Protein AF-A0A7C5U1R8-F1 (afdb_monomer)

Foldseek 3Di:
DAAQPPPRDDDDPLQAQVRHHPVCCCVPPNFFPDQDAQEWEAAPQQRFTDDPRDTHHHDDVQVSCQVSVQVPVQVGTPPQKGFPGKGWPDWDDDPFKIKTWMWTFIDGPRDIDIDIDIGIYTYHHDHDPLNVCLVVLDFQEKEAEFEPDLAFDVVVVVVLVVVCVVLDDPSFWSDWADDSGGIMTGGRDPVSRVSSLVVLCVQQVWDWDKDWDFDDQDPVVRDTGTHIYIYTYGYGDDAQAWKAAQNFIWGFHDDGRQKTWTQTQAPRDIDIDGVNCDVVVRIGHFPDKDKFKWFFADQPPQWTWTATPPPRDIDIDHHDPPDPPDDGGWMWMWIDGPPHTHIGGDDRRHDD

Nearest PDB structures (foldseek):
  6rzz-assembly1_w  TM=5.571E-01  e=9.854E-19  Saccharomyces cerevisiae
  5t62-assembly1_V  TM=5.347E-01  e=5.692E-17  Saccharomyces cerevisiae S288C
  6n8l-assembly1_v  TM=4.895E-01  e=7.333E-16  Saccharomyces cerevisiae S288C
  6lqm-assembly1_3  TM=5.958E-01  e=1.070E-10  Homo sapiens
  6lsr-assembly1_3  TM=5.913E-01  e=2.330E-10  Homo sapiens

pLDDT: mean 88.75, std 8.95, range [40.69, 98.25]

Secondary structure (DSSP, 8-state):
-EE-TTT--EE-GGG-BTTB-HHHHHHHT-SBSS-PPEEEEE-TTT--EEETTEEEPP--HHHHHHHHHHHHHTTTB-TT-EEEEEEEEEEEEETTEEEEEEEEEEE-SS-EEEEEEEEEEEEEE---HHHHHHHTT--SEEEEEEESSSS--HHHHHHHHHHHHHH--GGGEEEEEEETTEEEEEES-HHHHHHHHHHHHHHH--EEEEEEEEEEEETTTTEEEEEEEEEEEE----TT-EEEETTEEEEEEEEETTEEEEEETTT--EEEEEGGGGTTTSEE--S-EEEEEEEEEEEETTEEEEEETTT--EEEEEPPTT---PPTT-EEEEEEETTEEEEEES------

Radius of gyration: 37.76 Å; Cα contacts (8 Å, |Δi|>4): 698; chains: 1; bounding box: 78×40×111 Å

Sequence (352 aa):
MRFCIHCGRELPREQLIQGYCIDCFNEHVGVFEHKPLLSVVICPKCFSWLFRGEWLAPADMRDVVRTIGFSELSKSVRSVLELVDLDVIDIEQEDSNLKATLRLHLRTETAVFTTVEEVYGAIKYKACPRCVARSAGKYTHLVQIRFTKKSPPPRIVEELKDLLQRLLPQSSVVDVKYSESGLDLELDDATIAKRVVQAITREYSAKLITTFKATRFNHRKGAWQGVVTYSLRIPVLEKGELVIYRKSLYVVEDVKRNRVVLYNLSSSTREEASLSAYWIGELKCPSRVEVERYVVKSVENGRIIAVSESTKSELIIRRKHNTPQLGVGSTVFLIKADNIETIVIGEVNLSR

Solvent-accessible surface area (backbone atoms only — not comparable to full-atom values): 19690 Å² total; per-residue (Å²): 122,42,54,17,79,82,83,57,52,77,38,54,67,52,59,38,62,97,47,21,35,66,67,59,34,52,74,76,64,45,67,42,77,51,86,67,68,47,78,45,37,32,12,84,85,71,48,30,30,60,53,99,91,42,78,43,75,62,68,58,69,63,59,51,48,38,55,50,45,52,67,54,48,57,74,28,40,34,90,76,47,42,71,75,49,66,44,70,76,46,76,51,74,58,94,43,41,34,38,35,36,30,39,39,34,35,33,44,101,63,42,74,51,74,50,78,45,81,41,46,30,37,54,43,79,45,77,43,73,65,63,50,37,32,76,70,68,50,54,37,33,37,42,37,42,32,46,71,39,62,77,66,61,67,68,62,54,51,56,48,50,58,49,46,62,75,68,51,59,76,91,44,59,54,48,77,49,81,54,81,43,37,37,38,40,30,20,67,41,72,67,57,52,50,52,51,52,52,50,49,31,64,45,35,35,26,49,77,47,78,49,74,47,79,75,46,78,36,80,92,74,76,42,75,39,48,37,37,38,38,43,34,39,32,75,71,80,53,66,26,33,62,30,37,45,82,90,40,54,24,34,27,69,41,72,55,72,34,33,34,35,31,37,30,55,77,78,77,43,78,48,78,44,57,45,50,34,46,81,76,65,43,31,40,71,59,90,44,80,46,78,45,62,26,36,27,71,46,78,54,98,64,32,38,36,22,38,23,86,88,77,70,45,77,45,81,44,75,65,53,100,83,58,75,94,77,52,72,70,37,53,34,33,43,37,39,37,68,94,44,77,45,65,36,79,60,89,79,82,65,54,132

Mean predicted aligned error: 10.2 Å

Structure (mmCIF, N/CA/C/O backbone):
data_AF-A0A7C5U1R8-F1
#
_entry.id   AF-A0A7C5U1R8-F1
#
loop_
_atom_site.group_PDB
_atom_site.id
_atom_site.type_symbol
_atom_site.label_atom_id
_atom_site.label_alt_id
_atom_site.label_comp_id
_atom_site.label_asym_id
_atom_site.label_entity_id
_atom_site.label_seq_id
_atom_site.pdbx_PDB_ins_code
_atom_site.Cartn_x
_atom_site.Cartn_y
_atom_site.Cartn_z
_atom_site.occupancy
_atom_site.B_iso_or_equiv
_atom_site.auth_seq_id
_atom_site.auth_comp_id
_atom_site.auth_asym_id
_atom_site.auth_atom_id
_atom_site.pdbx_PDB_model_num
ATOM 1 N N . MET A 1 1 ? 26.290 25.520 -56.388 1.00 61.59 1 MET A N 1
ATOM 2 C CA . MET A 1 1 ? 25.691 24.169 -56.367 1.00 61.59 1 MET A CA 1
ATOM 3 C C . MET A 1 1 ? 26.806 23.149 -56.545 1.00 61.59 1 MET A C 1
ATOM 5 O O . MET A 1 1 ? 27.828 23.496 -57.130 1.00 61.59 1 MET A O 1
ATOM 9 N N . ARG A 1 2 ? 26.669 21.950 -55.977 1.00 82.75 2 ARG A N 1
ATOM 10 C CA . ARG A 1 2 ? 27.590 20.820 -56.190 1.00 82.75 2 ARG A CA 1
ATOM 11 C C . ARG A 1 2 ? 26.775 19.607 -56.634 1.00 82.75 2 ARG A C 1
ATOM 13 O O . ARG A 1 2 ? 25.565 19.592 -56.451 1.00 82.75 2 ARG A O 1
ATOM 20 N N . PHE A 1 3 ? 27.427 18.606 -57.204 1.00 90.00 3 PHE A N 1
ATOM 21 C CA . PHE A 1 3 ? 26.785 17.351 -57.585 1.00 90.00 3 PHE A CA 1
ATOM 22 C C . PHE A 1 3 ? 27.110 16.251 -56.572 1.00 90.00 3 PHE A C 1
ATOM 24 O O . PHE A 1 3 ? 28.191 16.237 -55.979 1.00 90.00 3 PHE A O 1
ATOM 31 N N . CYS A 1 4 ? 26.170 15.330 -56.372 1.00 90.25 4 CYS A N 1
ATOM 32 C CA . CYS A 1 4 ? 26.430 14.087 -55.657 1.00 90.25 4 CYS A CA 1
ATOM 33 C C . CYS A 1 4 ? 27.424 13.230 -56.454 1.00 90.25 4 CYS A C 1
ATOM 35 O O . CYS A 1 4 ? 27.189 12.958 -57.631 1.00 90.25 4 CYS A O 1
ATOM 37 N N . ILE A 1 5 ? 28.489 12.743 -55.811 1.00 91.25 5 IL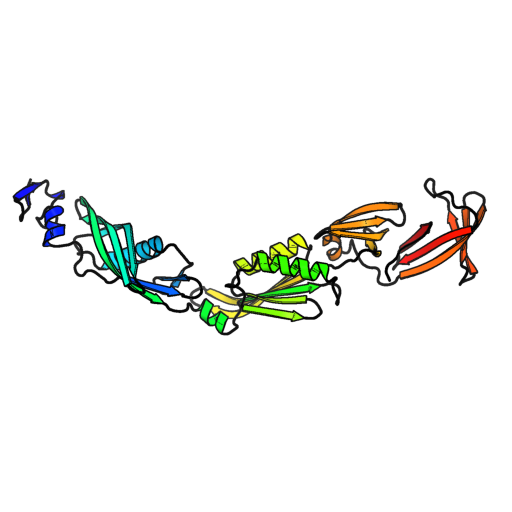E A N 1
ATOM 38 C CA . ILE A 1 5 ? 29.548 11.974 -56.489 1.00 91.25 5 ILE A CA 1
ATOM 39 C C . ILE A 1 5 ? 29.090 10.612 -57.030 1.00 91.25 5 ILE A C 1
ATOM 41 O O . ILE A 1 5 ? 29.741 10.070 -57.915 1.00 91.25 5 ILE A O 1
ATOM 45 N N . HIS A 1 6 ? 27.976 10.074 -56.521 1.00 90.81 6 HIS A N 1
ATOM 46 C CA . HIS A 1 6 ? 27.421 8.795 -56.971 1.00 90.81 6 HIS A CA 1
ATOM 47 C C . HIS A 1 6 ? 26.371 8.948 -58.087 1.00 90.81 6 HIS A C 1
ATOM 49 O O . HIS A 1 6 ? 26.562 8.448 -59.188 1.00 90.81 6 HIS A O 1
ATOM 55 N N . CYS A 1 7 ? 25.264 9.660 -57.833 1.00 91.56 7 CYS A N 1
ATOM 56 C CA . CYS A 1 7 ? 24.152 9.778 -58.788 1.00 91.56 7 CYS A CA 1
ATOM 57 C C . CYS A 1 7 ? 24.186 11.026 -59.690 1.00 91.56 7 CYS A C 1
ATOM 59 O O . CYS A 1 7 ? 23.295 11.198 -60.516 1.00 91.56 7 CYS A O 1
ATOM 61 N N . GLY A 1 8 ? 25.148 11.939 -59.507 1.00 89.38 8 GLY A N 1
ATOM 62 C CA . GLY A 1 8 ? 25.276 13.163 -60.309 1.00 89.38 8 GLY A CA 1
ATOM 63 C C . GLY A 1 8 ? 24.225 14.250 -60.040 1.00 89.38 8 GLY A C 1
ATOM 64 O O . GLY A 1 8 ? 24.295 15.311 -60.652 1.00 89.38 8 GLY A O 1
ATOM 65 N N . ARG A 1 9 ? 23.269 14.037 -59.121 1.00 91.62 9 ARG A N 1
ATOM 66 C CA . ARG A 1 9 ? 22.221 15.021 -58.786 1.00 91.62 9 ARG A CA 1
ATOM 67 C C . ARG A 1 9 ? 22.839 16.324 -58.272 1.00 91.62 9 ARG A C 1
ATOM 69 O O . ARG A 1 9 ? 23.608 16.297 -57.309 1.00 91.62 9 ARG A O 1
ATOM 76 N N . GLU A 1 10 ? 22.465 17.451 -58.872 1.00 90.25 10 GLU A N 1
ATOM 77 C CA . GLU A 1 10 ? 22.860 18.780 -58.401 1.00 90.25 10 GLU A CA 1
ATOM 78 C C . GLU A 1 10 ? 22.052 19.182 -57.167 1.00 90.25 10 GLU A C 1
ATOM 80 O O . GLU A 1 10 ? 20.822 19.183 -57.181 1.00 90.25 10 GLU A O 1
ATOM 85 N N . LEU A 1 11 ? 22.754 19.511 -56.086 1.00 85.94 11 LEU A N 1
ATOM 86 C CA . LEU A 1 11 ? 22.173 19.883 -54.804 1.00 85.94 11 LEU A CA 1
ATOM 87 C C . LEU A 1 11 ? 22.935 21.074 -54.186 1.00 85.94 11 LEU A C 1
ATOM 89 O O . LEU A 1 11 ? 24.115 21.317 -54.495 1.00 85.94 11 LEU A O 1
ATOM 93 N N . PRO A 1 12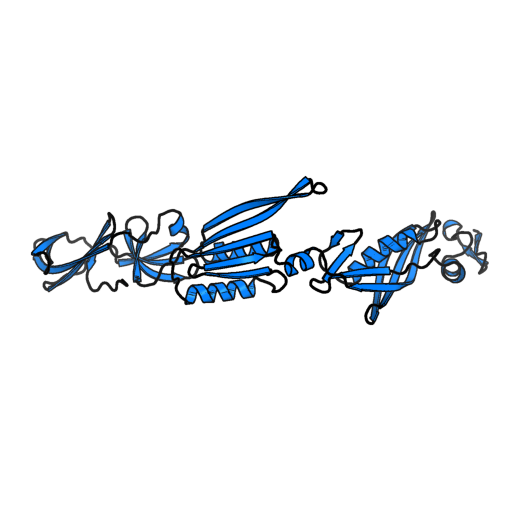 ? 22.285 21.845 -53.295 1.00 84.38 12 PRO A N 1
ATOM 94 C CA . PRO A 1 12 ? 22.980 22.768 -52.405 1.00 84.38 12 PRO A CA 1
ATOM 95 C C . PRO A 1 12 ? 24.060 22.034 -51.600 1.00 84.38 12 PRO A C 1
ATOM 97 O O . PRO A 1 12 ? 23.926 20.846 -51.298 1.00 84.38 12 PRO A O 1
ATOM 100 N N . ARG A 1 13 ? 25.149 22.729 -51.250 1.00 79.44 13 ARG A N 1
ATOM 101 C CA . ARG A 1 13 ? 26.284 22.107 -50.542 1.00 79.44 13 ARG A CA 1
ATOM 102 C C . ARG A 1 13 ? 25.850 21.551 -49.185 1.00 79.44 13 ARG A C 1
ATOM 104 O O . ARG A 1 13 ? 26.393 20.553 -48.734 1.00 79.44 13 ARG A O 1
ATOM 111 N N . GLU A 1 14 ? 24.856 22.190 -48.590 1.00 80.56 14 GLU A N 1
ATOM 112 C CA . GLU A 1 14 ? 24.266 21.904 -47.290 1.00 80.56 14 GLU A CA 1
ATOM 113 C C . GLU A 1 14 ? 23.467 20.590 -47.283 1.00 80.56 14 GLU A C 1
ATOM 115 O O . GLU A 1 14 ? 23.194 20.033 -46.230 1.00 80.56 14 GLU A O 1
ATOM 120 N N . GLN A 1 15 ? 23.100 20.066 -48.458 1.00 82.62 15 GLN A N 1
ATOM 121 C CA . GLN A 1 15 ? 22.370 18.800 -48.603 1.00 82.62 15 GLN A CA 1
ATOM 122 C C . GLN A 1 15 ? 23.280 17.624 -48.985 1.00 82.62 15 GLN A C 1
ATOM 124 O O . GLN A 1 15 ? 22.793 16.526 -49.261 1.00 82.62 15 GLN A O 1
ATOM 129 N N . LEU A 1 16 ? 24.599 17.846 -49.023 1.00 84.94 16 LEU A N 1
ATOM 130 C CA . LEU A 1 16 ? 25.584 16.814 -49.324 1.00 84.94 16 LEU A CA 1
ATOM 131 C C . LEU A 1 16 ? 26.307 16.370 -48.052 1.00 84.94 16 LEU A C 1
ATOM 133 O O . LEU A 1 16 ? 26.945 17.168 -47.369 1.00 84.94 16 LEU A O 1
ATOM 137 N N . ILE A 1 17 ? 26.287 15.068 -47.787 1.00 86.38 17 ILE A N 1
ATOM 138 C CA . ILE A 1 17 ? 27.005 14.433 -46.682 1.00 86.38 17 ILE A CA 1
ATOM 139 C C . ILE A 1 17 ? 28.276 13.823 -47.263 1.00 86.38 17 ILE A C 1
ATOM 141 O O . ILE A 1 17 ? 28.216 12.873 -48.040 1.00 86.38 17 ILE A O 1
ATOM 145 N N . GLN A 1 18 ? 29.434 14.420 -46.961 1.00 85.19 18 GLN A N 1
ATOM 146 C CA . GLN A 1 18 ? 30.735 14.002 -47.514 1.00 85.19 18 GLN A CA 1
ATOM 147 C C . GLN A 1 18 ? 30.751 13.869 -49.058 1.00 85.19 18 GLN A C 1
ATOM 149 O O . GLN A 1 18 ? 31.498 13.070 -49.614 1.00 85.19 18 GLN A O 1
ATOM 154 N N . GLY A 1 19 ? 29.934 14.659 -49.767 1.00 85.88 19 GLY A N 1
ATOM 155 C CA . GLY A 1 19 ? 29.826 14.628 -51.233 1.00 85.88 19 GLY A CA 1
ATOM 156 C C . GLY A 1 19 ? 28.729 13.716 -51.800 1.00 85.88 19 GLY A C 1
ATOM 157 O O . GLY A 1 19 ? 28.521 13.731 -53.012 1.00 85.88 19 GLY A O 1
ATOM 158 N N . TYR A 1 20 ? 27.992 12.984 -50.962 1.00 89.56 20 TYR A N 1
ATOM 159 C CA . TYR A 1 20 ? 26.827 12.183 -51.356 1.00 89.56 20 TYR A CA 1
ATOM 160 C C . TYR A 1 20 ? 25.516 12.917 -51.055 1.00 89.56 20 TYR A C 1
ATOM 162 O O . TYR A 1 20 ? 25.431 13.642 -50.066 1.00 89.56 20 TYR A O 1
ATOM 170 N N . CYS A 1 21 ? 24.471 12.713 -51.862 1.00 90.19 21 CYS A N 1
ATOM 171 C CA . CYS A 1 21 ? 23.110 13.033 -51.425 1.00 90.19 21 CYS A CA 1
ATOM 172 C C . CYS A 1 21 ? 22.666 12.057 -50.321 1.00 90.19 21 CYS A C 1
ATOM 174 O O . CYS A 1 21 ? 23.241 10.979 -50.187 1.00 90.19 21 CYS A O 1
ATOM 176 N N . ILE A 1 22 ? 21.629 12.415 -49.557 1.00 87.56 22 ILE A N 1
ATOM 177 C CA . ILE A 1 22 ? 21.101 11.588 -48.455 1.00 87.56 22 ILE A CA 1
ATOM 178 C C . ILE A 1 22 ? 20.759 10.162 -48.924 1.00 87.56 22 ILE A C 1
ATOM 180 O O . ILE A 1 22 ? 21.142 9.202 -48.260 1.00 87.56 22 ILE A O 1
ATOM 184 N N . ASP A 1 23 ? 20.115 10.026 -50.088 1.00 88.44 23 ASP A N 1
ATOM 185 C CA . ASP A 1 23 ? 19.724 8.727 -50.654 1.00 88.44 23 ASP A CA 1
ATOM 186 C C . ASP A 1 23 ? 20.955 7.828 -50.888 1.00 88.44 23 ASP A C 1
ATOM 188 O O . ASP A 1 23 ? 21.050 6.736 -50.331 1.00 88.44 23 ASP A O 1
ATOM 192 N N . CYS A 1 24 ? 21.949 8.323 -51.638 1.00 89.94 24 CYS A N 1
ATOM 193 C CA . CYS A 1 24 ? 23.172 7.570 -51.936 1.00 89.94 24 CYS A CA 1
ATOM 194 C C . CYS A 1 24 ? 24.045 7.344 -50.697 1.00 89.94 24 CYS A C 1
ATOM 196 O O . CYS A 1 24 ? 24.757 6.344 -50.626 1.00 89.94 24 CYS A O 1
ATOM 198 N N . PHE A 1 25 ? 24.014 8.263 -49.728 1.00 90.25 25 PHE A N 1
ATOM 199 C CA . PHE A 1 25 ? 24.717 8.088 -48.462 1.00 90.25 25 PHE A CA 1
ATOM 200 C C . PHE A 1 25 ? 24.123 6.914 -47.675 1.00 90.25 25 PHE A C 1
ATOM 202 O O . PHE A 1 25 ? 24.865 6.042 -47.229 1.00 90.25 25 PHE A O 1
ATOM 209 N N . ASN A 1 26 ? 22.796 6.844 -47.548 1.00 86.56 26 ASN A N 1
ATOM 210 C CA . ASN A 1 26 ? 22.134 5.743 -46.848 1.00 86.56 26 ASN A CA 1
ATOM 211 C C . ASN A 1 26 ? 22.355 4.399 -47.553 1.00 86.56 26 ASN A C 1
ATOM 213 O O . ASN A 1 26 ? 22.645 3.411 -46.886 1.00 86.56 26 ASN A O 1
ATOM 217 N N . GLU A 1 27 ? 22.266 4.371 -48.884 1.00 87.00 27 GLU A N 1
ATOM 218 C CA . GLU A 1 27 ? 22.373 3.136 -49.666 1.00 87.00 27 GLU A CA 1
ATOM 219 C C . GLU A 1 27 ? 23.798 2.560 -49.699 1.00 87.00 27 GLU A C 1
ATOM 221 O O . GLU A 1 27 ? 23.982 1.354 -49.542 1.00 87.00 27 GLU A O 1
ATOM 226 N N . HIS A 1 28 ? 24.817 3.406 -49.888 1.00 86.56 28 HIS A N 1
ATOM 227 C CA . HIS A 1 28 ? 26.182 2.934 -50.156 1.00 86.56 28 HIS A CA 1
ATOM 228 C C . HIS A 1 28 ? 27.158 3.122 -48.992 1.00 86.56 28 HIS A C 1
ATOM 230 O O . HIS A 1 28 ? 28.181 2.439 -48.944 1.00 86.56 28 HIS A O 1
ATOM 236 N N . VAL A 1 29 ? 26.874 4.033 -48.055 1.00 88.06 29 VAL A N 1
ATOM 237 C CA . VAL A 1 29 ? 27.751 4.321 -46.903 1.00 88.06 29 VAL A CA 1
ATOM 238 C C . VAL A 1 29 ? 27.126 3.845 -45.590 1.00 88.06 29 VAL A C 1
ATOM 240 O O . VAL A 1 29 ? 27.828 3.293 -44.734 1.00 88.06 29 VAL A O 1
ATOM 243 N N . GLY A 1 30 ? 25.817 4.045 -45.432 1.00 88.75 30 GLY A N 1
ATOM 244 C CA . GLY A 1 30 ? 25.060 3.743 -44.222 1.00 88.75 30 GLY A CA 1
ATOM 245 C C . GLY A 1 30 ? 25.352 4.706 -43.066 1.00 88.75 30 GLY A C 1
ATOM 246 O O . GLY A 1 30 ? 26.413 5.328 -42.979 1.00 88.75 30 GLY A O 1
ATOM 247 N N . VAL A 1 31 ? 24.402 4.819 -42.136 1.00 91.56 31 VAL A N 1
ATOM 248 C CA . VAL A 1 31 ? 24.475 5.784 -41.020 1.00 91.56 31 VAL A CA 1
ATOM 249 C C . VAL A 1 31 ? 25.316 5.314 -39.830 1.00 91.56 31 VAL A C 1
ATOM 251 O O . VAL A 1 31 ? 25.760 6.133 -39.024 1.00 91.56 31 VAL A O 1
ATOM 254 N N . PHE A 1 32 ? 25.574 4.010 -39.728 1.00 91.12 32 PHE A N 1
ATOM 255 C CA . PHE A 1 32 ? 26.344 3.401 -38.643 1.00 91.12 32 PHE A CA 1
ATOM 256 C C . PHE A 1 32 ? 27.733 2.976 -39.118 1.00 91.12 32 PHE A C 1
ATOM 258 O O . PHE A 1 32 ? 27.884 2.466 -40.226 1.00 91.12 32 PHE A O 1
ATOM 265 N N . GLU A 1 33 ? 28.747 3.132 -38.265 1.00 86.44 33 GLU A N 1
ATOM 266 C CA . GLU A 1 33 ? 30.064 2.517 -38.505 1.00 86.44 33 GLU A CA 1
ATOM 267 C C . GLU A 1 33 ? 29.997 0.999 -38.336 1.00 86.44 33 GLU A C 1
ATOM 269 O O . GLU A 1 33 ? 30.563 0.239 -39.117 1.00 86.44 33 GLU A O 1
ATOM 274 N N . HIS A 1 34 ? 29.263 0.570 -37.316 1.00 85.81 34 HIS A N 1
ATOM 275 C CA . HIS A 1 34 ? 28.919 -0.811 -37.031 1.00 85.81 34 HIS A CA 1
ATOM 276 C C . HIS A 1 34 ? 27.496 -0.808 -36.477 1.00 85.81 34 HIS A C 1
ATOM 278 O O . HIS A 1 34 ? 27.207 -0.071 -35.537 1.00 85.81 34 HIS A O 1
ATOM 284 N N . LYS A 1 35 ? 26.585 -1.602 -37.051 1.00 83.75 35 LYS A N 1
ATOM 285 C CA . LYS A 1 35 ? 25.221 -1.715 -36.512 1.00 83.75 35 LYS A CA 1
ATOM 286 C C . LYS A 1 35 ? 25.287 -2.432 -35.155 1.00 83.75 35 LYS A C 1
ATOM 288 O O . LYS A 1 35 ? 25.672 -3.604 -35.134 1.00 83.75 35 LYS A O 1
ATOM 293 N N . PRO A 1 36 ? 24.967 -1.770 -34.026 1.00 86.50 36 PRO A N 1
ATOM 294 C CA . PRO A 1 36 ? 25.076 -2.408 -32.725 1.00 86.50 36 PRO A CA 1
ATOM 295 C C . PRO A 1 36 ? 23.916 -3.383 -32.514 1.00 86.50 36 PRO A C 1
ATOM 297 O O . PRO A 1 36 ? 22.808 -3.173 -33.006 1.00 86.50 36 PRO A O 1
ATOM 300 N N . LEU A 1 37 ? 24.164 -4.431 -31.728 1.00 91.38 37 LEU A N 1
ATOM 301 C CA . LEU A 1 37 ? 23.107 -5.312 -31.242 1.00 91.38 37 LEU A CA 1
ATOM 302 C C . LEU A 1 37 ? 22.500 -4.731 -29.965 1.00 91.38 37 LEU A C 1
ATOM 304 O O . LEU A 1 37 ? 23.204 -4.535 -28.969 1.00 91.38 37 LEU A O 1
ATOM 308 N N . LEU A 1 38 ? 21.191 -4.486 -29.963 1.00 93.25 38 LEU A N 1
ATOM 309 C CA . LEU A 1 38 ? 20.498 -3.991 -28.775 1.00 93.25 38 LEU A CA 1
ATOM 310 C C . LEU A 1 38 ? 20.429 -5.094 -27.713 1.00 93.25 38 LEU A C 1
ATOM 312 O O . LEU A 1 38 ? 19.920 -6.183 -27.955 1.00 93.25 38 LEU A O 1
ATOM 316 N N . SER A 1 39 ? 20.918 -4.815 -26.506 1.00 93.00 39 SER A N 1
ATOM 317 C CA . SER A 1 39 ? 20.826 -5.746 -25.376 1.00 93.00 39 SER A CA 1
ATOM 318 C C . SER A 1 39 ? 19.811 -5.230 -24.366 1.00 93.00 39 SER A C 1
ATOM 320 O O . SER A 1 39 ? 20.120 -4.353 -23.560 1.00 93.00 39 SER A O 1
ATOM 322 N N . VAL A 1 40 ? 18.623 -5.827 -24.355 1.00 95.50 40 VAL A N 1
ATOM 323 C CA . VAL A 1 40 ? 17.564 -5.511 -23.393 1.00 95.50 40 VAL A CA 1
ATOM 324 C C . VAL A 1 40 ? 17.627 -6.514 -22.245 1.00 95.50 40 VAL A C 1
ATOM 326 O O . VAL A 1 40 ? 17.721 -7.716 -22.470 1.00 95.50 40 VAL A O 1
ATOM 329 N N . VAL A 1 41 ? 17.597 -6.053 -20.994 1.00 97.00 41 VAL A N 1
ATOM 330 C CA . VAL A 1 41 ? 17.600 -6.946 -19.822 1.00 97.00 41 VAL A CA 1
ATOM 331 C C . VAL A 1 41 ? 16.340 -6.707 -19.003 1.00 97.00 41 VAL A C 1
ATOM 333 O O . VAL A 1 41 ? 16.133 -5.598 -18.513 1.00 97.00 41 VAL A O 1
ATOM 336 N N . ILE A 1 42 ? 15.527 -7.750 -18.819 1.00 96.25 42 ILE A N 1
ATOM 337 C CA . ILE A 1 42 ? 14.216 -7.675 -18.156 1.00 96.25 42 ILE A CA 1
ATOM 338 C C . ILE A 1 42 ? 14.146 -8.678 -17.004 1.00 96.25 42 ILE A C 1
ATOM 340 O O . ILE A 1 42 ? 14.648 -9.800 -17.080 1.00 96.25 42 ILE A O 1
ATOM 344 N N . CYS A 1 43 ? 13.506 -8.281 -15.908 1.00 95.12 43 CYS A N 1
ATOM 345 C CA . CYS A 1 43 ? 13.196 -9.175 -14.804 1.00 95.12 43 CYS A CA 1
ATOM 346 C C . CYS A 1 43 ? 11.982 -10.044 -15.146 1.00 95.12 43 CYS A C 1
ATOM 348 O O . CYS A 1 43 ? 10.892 -9.496 -15.297 1.00 95.12 43 CYS A O 1
ATOM 350 N N . PRO A 1 44 ? 12.097 -11.385 -15.153 1.00 91.88 44 PRO A N 1
ATOM 351 C CA . PRO A 1 44 ? 10.967 -12.259 -15.477 1.00 91.88 44 PRO A CA 1
ATOM 352 C C . PRO A 1 44 ? 9.864 -12.262 -14.402 1.00 91.88 44 PRO A C 1
ATOM 354 O O . PRO A 1 44 ? 8.782 -12.779 -14.635 1.00 91.88 44 PRO A O 1
ATOM 357 N N . LYS A 1 45 ? 10.130 -11.715 -13.205 1.00 88.88 45 LYS A N 1
ATOM 358 C CA . LYS A 1 45 ? 9.189 -11.727 -12.068 1.00 88.88 45 LYS A CA 1
ATOM 359 C C . LYS A 1 45 ? 8.331 -10.469 -11.963 1.00 88.88 45 LYS A C 1
ATOM 361 O O . LYS A 1 45 ? 7.196 -10.543 -11.509 1.00 88.88 45 LYS A O 1
ATOM 366 N N . CYS A 1 46 ? 8.889 -9.307 -12.293 1.00 88.38 46 CYS A N 1
ATOM 367 C CA . CYS A 1 46 ? 8.191 -8.028 -12.144 1.00 88.38 46 CYS A CA 1
ATOM 368 C C . CYS A 1 46 ? 8.271 -7.137 -13.379 1.00 88.38 46 CYS A C 1
ATOM 370 O O . CYS A 1 46 ? 7.760 -6.030 -13.311 1.00 88.38 46 CYS A O 1
ATOM 372 N N . PHE A 1 47 ? 8.927 -7.579 -14.456 1.00 91.94 47 PHE A N 1
ATOM 373 C CA . PHE A 1 47 ? 9.102 -6.841 -15.712 1.00 91.94 47 PHE A CA 1
ATOM 374 C C . PHE A 1 47 ? 9.857 -5.508 -15.604 1.00 91.94 47 PHE A C 1
ATOM 376 O O . PHE A 1 47 ? 9.926 -4.753 -16.566 1.00 91.94 47 PHE A O 1
ATOM 383 N N . SER A 1 48 ? 10.495 -5.226 -14.462 1.00 93.88 48 SER A N 1
ATOM 384 C CA . SER A 1 48 ? 11.481 -4.143 -14.373 1.00 93.88 48 SER A CA 1
ATOM 385 C C . SER A 1 48 ? 12.622 -4.405 -15.351 1.00 93.88 48 SER A C 1
ATOM 387 O O . SER A 1 48 ? 13.035 -5.559 -15.493 1.00 93.88 48 SER A O 1
ATOM 389 N N . TRP A 1 49 ? 13.202 -3.362 -15.924 1.00 96.44 49 TRP A N 1
ATOM 390 C CA . TRP A 1 49 ? 14.270 -3.480 -16.916 1.00 96.44 49 TRP A CA 1
ATOM 391 C C . TRP A 1 49 ? 15.529 -2.735 -16.468 1.00 96.44 49 TRP A C 1
ATOM 393 O O . TRP A 1 49 ? 15.463 -1.829 -15.638 1.00 96.44 49 TRP A O 1
ATOM 403 N N . LEU A 1 50 ? 16.694 -3.167 -16.950 1.00 96.56 50 LEU A N 1
ATOM 404 C CA . LEU A 1 50 ? 17.987 -2.593 -16.572 1.00 96.56 50 LEU A CA 1
ATOM 405 C C . LEU A 1 50 ? 18.431 -1.555 -17.603 1.00 96.56 50 LEU A C 1
ATOM 407 O O . LEU A 1 50 ? 18.611 -1.881 -18.774 1.00 96.56 50 LEU A O 1
ATOM 411 N N . PHE A 1 51 ? 18.720 -0.343 -17.140 1.00 95.81 51 PHE A N 1
ATOM 412 C CA . PHE A 1 51 ? 19.299 0.718 -17.952 1.00 95.81 51 PHE A CA 1
ATOM 413 C C . PHE A 1 51 ? 20.443 1.394 -17.205 1.00 95.81 51 PHE A C 1
ATOM 415 O O . PHE A 1 51 ? 20.280 1.823 -16.067 1.00 95.81 51 PHE A O 1
ATOM 422 N N . ARG A 1 52 ? 21.630 1.451 -17.825 1.00 91.12 52 ARG A N 1
ATOM 423 C CA . ARG A 1 52 ? 22.837 2.101 -17.268 1.00 91.12 52 ARG A CA 1
ATOM 424 C C . ARG A 1 52 ? 23.149 1.723 -15.805 1.00 91.12 52 ARG A C 1
ATOM 426 O O . ARG A 1 52 ? 23.623 2.537 -15.021 1.00 91.12 52 ARG A O 1
ATOM 433 N N . GLY A 1 53 ? 22.906 0.462 -15.442 1.00 90.88 53 GLY A N 1
ATOM 434 C CA . GLY A 1 53 ? 23.168 -0.071 -14.099 1.00 90.88 53 GLY A CA 1
ATOM 435 C C . GLY A 1 53 ? 22.031 0.112 -13.086 1.00 90.88 53 GLY A C 1
ATOM 436 O O . GLY A 1 53 ? 22.145 -0.392 -11.967 1.00 90.88 53 GLY A O 1
ATOM 437 N N . GLU A 1 54 ? 20.929 0.759 -13.465 1.00 92.31 54 GLU A N 1
ATOM 438 C CA . GLU A 1 54 ? 19.748 0.955 -12.624 1.00 92.31 54 GLU A CA 1
ATOM 439 C C . GLU A 1 54 ? 18.551 0.142 -13.124 1.00 92.31 54 GLU A C 1
ATOM 441 O O . GLU A 1 54 ? 18.339 -0.017 -14.324 1.00 92.31 54 GLU A O 1
ATOM 446 N N . TRP A 1 55 ? 17.766 -0.399 -12.190 1.00 93.81 55 TRP A N 1
ATOM 447 C CA . TRP A 1 55 ? 16.532 -1.113 -12.511 1.00 93.81 55 TRP A CA 1
ATOM 448 C C . TRP A 1 55 ? 15.363 -0.137 -12.502 1.00 93.81 55 TRP A C 1
ATOM 450 O O . TRP A 1 55 ? 15.020 0.405 -11.449 1.00 93.81 55 TRP A O 1
ATOM 460 N N . LEU A 1 56 ? 14.758 0.060 -13.666 1.00 93.81 56 LEU A N 1
ATOM 461 C CA . LEU A 1 56 ? 13.627 0.949 -13.876 1.00 93.81 56 LEU A CA 1
ATOM 462 C C . LEU A 1 56 ? 12.305 0.185 -13.768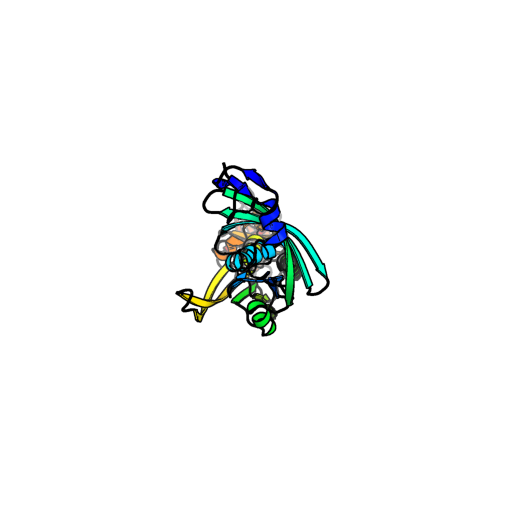 1.00 93.81 56 LEU A C 1
ATOM 464 O O . LEU A 1 56 ? 12.254 -1.043 -13.898 1.00 93.81 56 LEU A O 1
ATOM 468 N N . ALA A 1 57 ? 11.233 0.922 -13.477 1.00 91.00 57 ALA A N 1
ATOM 469 C CA . ALA A 1 57 ? 9.891 0.361 -13.397 1.00 91.00 57 ALA A CA 1
ATOM 470 C C . ALA A 1 57 ? 9.477 -0.273 -14.741 1.00 91.00 57 ALA A C 1
ATOM 472 O O . ALA A 1 57 ? 10.006 0.123 -15.783 1.00 91.00 57 ALA A O 1
ATOM 473 N N . PRO A 1 58 ? 8.552 -1.248 -14.729 1.00 92.56 58 PRO A N 1
ATOM 474 C CA . PRO A 1 58 ? 8.010 -1.821 -15.957 1.00 92.56 58 PRO A CA 1
ATOM 475 C C . PRO A 1 58 ? 7.490 -0.725 -16.883 1.00 92.56 58 PRO A C 1
ATOM 477 O O . PRO A 1 58 ? 6.818 0.200 -16.428 1.00 92.56 58 PRO A O 1
ATOM 480 N N . ALA A 1 59 ? 7.823 -0.841 -18.160 1.00 93.88 59 ALA A N 1
ATOM 481 C CA . ALA A 1 59 ? 7.444 0.094 -19.207 1.00 93.88 59 ALA A CA 1
ATOM 482 C C . ALA A 1 59 ? 7.067 -0.692 -20.464 1.00 93.88 59 ALA A C 1
ATOM 484 O O . ALA A 1 59 ? 7.377 -1.884 -20.566 1.00 93.88 59 ALA A O 1
ATOM 485 N N . ASP A 1 60 ? 6.404 -0.024 -21.403 1.00 94.38 60 ASP A N 1
ATOM 486 C CA . ASP A 1 60 ? 6.125 -0.609 -22.708 1.00 94.38 60 ASP A CA 1
ATOM 487 C C . ASP A 1 60 ? 7.440 -0.950 -23.427 1.00 94.38 60 ASP A C 1
ATOM 489 O O . ASP A 1 60 ? 8.427 -0.211 -23.327 1.00 94.38 60 ASP A O 1
ATOM 493 N N . MET A 1 61 ? 7.471 -2.071 -24.154 1.00 93.12 61 MET A N 1
ATOM 494 C CA . MET A 1 61 ? 8.674 -2.503 -24.873 1.00 93.12 61 MET A CA 1
ATOM 495 C C . MET A 1 61 ? 9.162 -1.424 -25.848 1.00 93.12 61 MET A C 1
ATOM 497 O O . MET A 1 61 ? 10.367 -1.240 -26.006 1.00 93.12 61 MET A O 1
ATOM 501 N N . ARG A 1 62 ? 8.248 -0.653 -26.446 1.00 95.38 62 ARG A N 1
ATOM 502 C CA . ARG A 1 62 ? 8.561 0.475 -27.323 1.00 95.38 62 ARG A CA 1
ATOM 503 C C . ARG A 1 62 ? 9.395 1.543 -26.627 1.00 95.38 62 ARG A C 1
ATOM 505 O O . ARG A 1 62 ? 10.389 1.991 -27.192 1.00 95.38 62 ARG A O 1
ATOM 512 N N . ASP A 1 63 ? 9.045 1.908 -25.399 1.00 95.69 63 ASP A N 1
ATOM 513 C CA . ASP A 1 63 ? 9.777 2.913 -24.619 1.00 95.69 63 ASP A CA 1
ATOM 514 C C . ASP A 1 63 ? 11.146 2.389 -24.175 1.00 95.69 63 ASP A C 1
ATOM 516 O O . ASP A 1 63 ? 12.147 3.115 -24.207 1.00 95.69 63 ASP A O 1
ATOM 520 N N . VAL A 1 64 ? 11.210 1.105 -23.809 1.00 95.75 64 VAL A N 1
ATOM 521 C CA . VAL A 1 64 ? 12.462 0.416 -23.468 1.00 95.75 64 VAL A CA 1
ATOM 522 C C . VAL A 1 64 ? 13.413 0.421 -24.666 1.00 95.75 64 VAL A C 1
ATOM 524 O O . VAL A 1 64 ? 14.565 0.844 -24.538 1.00 95.75 64 VAL A O 1
ATOM 527 N N . VAL A 1 65 ? 12.930 0.010 -25.843 1.00 95.69 65 VAL A N 1
ATOM 528 C CA . VAL A 1 65 ? 13.703 -0.009 -27.093 1.00 95.69 65 VAL A CA 1
ATOM 529 C C . VAL A 1 65 ? 14.085 1.400 -27.526 1.00 95.69 65 VAL A C 1
ATOM 531 O O . VAL A 1 65 ? 15.235 1.600 -27.898 1.00 95.69 65 VAL A O 1
ATOM 534 N N . ARG A 1 66 ? 13.192 2.393 -27.417 1.00 96.25 66 ARG A N 1
ATOM 535 C CA . ARG A 1 66 ? 13.520 3.797 -27.714 1.00 96.25 66 ARG A CA 1
ATOM 536 C C . ARG A 1 66 ? 14.677 4.282 -26.845 1.00 96.25 66 ARG A C 1
ATOM 538 O O . ARG A 1 66 ? 15.642 4.843 -27.354 1.00 96.25 66 ARG A O 1
ATOM 545 N N . THR A 1 67 ? 14.608 4.022 -25.540 1.00 96.06 67 THR A N 1
ATOM 546 C CA . THR A 1 67 ? 15.598 4.506 -24.567 1.00 96.06 67 THR A CA 1
ATOM 547 C C . THR A 1 67 ? 16.958 3.827 -24.739 1.00 96.06 67 THR A C 1
ATOM 549 O O . THR A 1 67 ? 17.996 4.494 -24.769 1.00 96.06 67 THR A O 1
ATOM 552 N N . ILE A 1 68 ? 16.969 2.495 -24.867 1.00 95.12 68 ILE A N 1
ATOM 553 C CA . ILE A 1 68 ? 18.199 1.723 -25.095 1.00 95.12 68 ILE A CA 1
ATOM 554 C C . ILE A 1 68 ? 18.756 2.036 -26.483 1.00 95.12 68 ILE A C 1
ATOM 556 O O . ILE A 1 68 ? 19.939 2.342 -26.605 1.00 95.12 68 ILE A O 1
ATOM 560 N N . GLY A 1 69 ? 17.900 2.024 -27.504 1.00 94.88 69 GLY A N 1
ATOM 561 C CA . GLY A 1 69 ? 18.234 2.342 -28.886 1.00 94.88 69 GLY A CA 1
ATOM 562 C C . GLY A 1 69 ? 18.897 3.704 -28.997 1.00 94.88 69 GLY A C 1
ATOM 563 O O . GLY A 1 69 ? 20.015 3.783 -29.481 1.00 94.88 69 GLY A O 1
ATOM 564 N N . PHE A 1 70 ? 18.296 4.763 -28.455 1.00 95.44 70 PHE A N 1
ATOM 565 C CA . PHE A 1 70 ? 18.905 6.093 -28.482 1.00 95.44 70 PHE A CA 1
ATOM 566 C C . PHE A 1 70 ? 20.281 6.120 -27.791 1.00 95.44 70 PHE A C 1
ATOM 568 O O . PHE A 1 70 ? 21.242 6.662 -28.334 1.00 95.44 70 PHE A O 1
ATOM 575 N N . SER A 1 71 ? 20.414 5.486 -26.619 1.00 93.50 71 SER A N 1
ATOM 576 C CA . SER A 1 71 ? 21.677 5.435 -25.862 1.00 93.50 71 SER A CA 1
ATOM 577 C C . SER A 1 71 ? 22.794 4.661 -26.568 1.00 93.50 71 SER A C 1
ATOM 579 O O . SER A 1 71 ? 23.954 5.046 -26.448 1.00 93.50 71 SER A O 1
ATOM 581 N N . GLU A 1 72 ? 22.480 3.555 -27.240 1.00 92.50 72 GLU A N 1
ATOM 582 C CA . GLU A 1 72 ? 23.492 2.712 -27.887 1.00 92.50 72 GLU A CA 1
ATOM 583 C C . GLU A 1 72 ? 23.766 3.148 -29.326 1.00 92.50 72 GLU A C 1
ATOM 585 O O . GLU A 1 72 ? 24.925 3.241 -29.726 1.00 92.50 72 GLU A O 1
ATOM 590 N N . LEU A 1 73 ? 22.727 3.509 -30.082 1.00 93.25 73 LEU A N 1
ATOM 591 C CA . LEU A 1 73 ? 22.864 3.928 -31.474 1.00 93.25 73 LEU A CA 1
ATOM 592 C C . LEU A 1 73 ? 23.609 5.258 -31.590 1.00 93.25 73 LEU A C 1
ATOM 594 O O . LEU A 1 73 ? 24.461 5.377 -32.467 1.00 93.25 73 LEU A O 1
ATOM 598 N N . SER A 1 74 ? 23.391 6.203 -30.667 1.00 92.81 74 SER A N 1
ATOM 599 C CA . SER A 1 74 ? 24.135 7.477 -30.623 1.00 92.81 74 SER A CA 1
ATOM 600 C C . SER A 1 74 ? 25.653 7.313 -30.491 1.00 92.81 74 SER A C 1
ATOM 602 O O . SER A 1 74 ? 26.390 8.212 -30.877 1.00 92.81 74 SER A O 1
ATOM 604 N N . LYS A 1 75 ? 26.142 6.171 -29.989 1.00 92.00 75 LYS A N 1
ATOM 605 C CA . LYS A 1 75 ? 27.583 5.863 -29.912 1.00 92.00 75 LYS A CA 1
ATOM 606 C C . LYS A 1 75 ? 28.130 5.209 -31.184 1.00 92.00 75 LYS A C 1
ATOM 608 O O . LYS A 1 75 ? 29.341 5.121 -31.339 1.00 92.00 75 LYS A O 1
ATOM 613 N N . SER A 1 76 ? 27.246 4.689 -32.034 1.00 92.12 76 SER A N 1
ATOM 614 C CA . SER A 1 76 ? 27.585 3.890 -33.222 1.00 92.12 76 SER A CA 1
ATOM 615 C C . SER A 1 76 ? 27.343 4.617 -34.547 1.00 92.12 76 SER A C 1
ATOM 617 O O . SER A 1 76 ? 27.795 4.151 -35.598 1.00 92.12 76 SER A O 1
ATOM 619 N N . VAL A 1 77 ? 26.604 5.734 -34.515 1.00 93.19 77 VAL A N 1
ATOM 620 C CA . VAL A 1 77 ? 26.443 6.611 -35.679 1.00 93.19 77 VAL A CA 1
ATOM 621 C C . VAL A 1 77 ? 27.804 7.150 -36.104 1.00 93.19 77 VAL A C 1
ATOM 623 O O . VAL A 1 77 ? 28.659 7.440 -35.267 1.00 93.19 77 VAL A O 1
ATOM 626 N N . ARG A 1 78 ? 28.013 7.262 -37.419 1.00 92.62 78 ARG A N 1
ATOM 627 C CA . ARG A 1 78 ? 29.252 7.819 -37.978 1.00 92.62 78 ARG A CA 1
ATOM 628 C C . ARG A 1 78 ? 29.492 9.222 -37.433 1.00 92.62 78 ARG A C 1
ATOM 630 O O . ARG A 1 78 ? 28.553 9.998 -37.330 1.00 92.62 78 ARG A O 1
ATOM 637 N N . SER A 1 79 ? 30.752 9.576 -37.190 1.00 90.62 79 SER A N 1
ATOM 638 C CA . SER A 1 79 ? 31.157 10.865 -36.595 1.00 90.62 79 SER A CA 1
ATOM 639 C C . SER A 1 79 ? 30.654 12.124 -37.317 1.00 90.62 79 SER A C 1
ATOM 641 O O . SER A 1 79 ? 30.570 13.185 -36.707 1.00 90.62 79 SER A O 1
ATOM 643 N N . VAL A 1 80 ? 30.299 12.019 -38.603 1.00 90.19 80 VAL A N 1
ATOM 644 C CA . VAL A 1 80 ? 29.689 13.111 -39.386 1.00 90.19 80 VAL A CA 1
ATOM 645 C C . VAL A 1 80 ? 28.193 13.313 -39.118 1.00 90.19 80 VAL A C 1
ATOM 647 O O . VAL A 1 80 ? 27.591 14.225 -39.685 1.00 90.19 80 VAL A O 1
ATOM 650 N N . LEU A 1 81 ? 27.591 12.453 -38.294 1.00 92.75 81 LEU A N 1
ATOM 651 C CA . LEU A 1 81 ? 26.175 12.430 -37.955 1.00 92.75 81 LEU A CA 1
ATOM 652 C C . LEU A 1 81 ? 25.983 12.536 -36.440 1.00 92.75 81 LEU A C 1
ATOM 654 O O . LEU A 1 81 ? 26.675 11.899 -35.650 1.00 92.75 81 LEU A O 1
ATOM 658 N N . GLU A 1 82 ? 24.953 13.269 -36.044 1.00 93.88 82 GLU A N 1
ATOM 659 C CA . GLU A 1 82 ? 24.440 13.325 -34.681 1.00 93.88 82 GLU A CA 1
ATOM 660 C C . GLU A 1 82 ? 23.025 12.732 -34.661 1.00 93.88 82 GLU A C 1
ATOM 662 O O . GLU A 1 82 ? 22.159 13.153 -35.432 1.00 93.88 82 GLU A O 1
ATOM 667 N N . LEU A 1 83 ? 22.770 11.760 -33.778 1.00 95.50 83 LEU A N 1
ATOM 668 C CA . LEU A 1 83 ? 21.418 11.250 -33.533 1.00 95.50 83 LEU A CA 1
ATOM 669 C C . LEU A 1 83 ? 20.668 12.206 -32.602 1.00 95.50 83 LEU A C 1
ATOM 671 O O . LEU A 1 83 ? 20.986 12.301 -31.419 1.00 95.50 83 LEU A O 1
ATOM 675 N N . VAL A 1 84 ? 19.667 12.895 -33.145 1.00 95.94 84 VAL A N 1
ATOM 676 C CA . VAL A 1 84 ? 18.885 13.915 -32.434 1.00 95.94 84 VAL A CA 1
ATOM 677 C C . VAL A 1 84 ? 17.695 13.302 -31.713 1.00 95.94 84 VAL A C 1
ATOM 679 O O . VAL A 1 84 ? 17.427 13.638 -30.564 1.00 95.94 84 VAL A O 1
ATOM 682 N N . ASP A 1 85 ? 16.983 12.406 -32.391 1.00 95.62 85 ASP A N 1
ATOM 683 C CA . ASP A 1 85 ? 15.823 11.703 -31.849 1.00 95.62 85 ASP A CA 1
ATOM 684 C C . ASP A 1 85 ? 15.629 10.367 -32.575 1.00 95.62 85 ASP A C 1
ATOM 686 O O . ASP A 1 85 ? 16.245 10.090 -33.609 1.00 95.62 85 ASP A O 1
ATOM 690 N N . LEU A 1 86 ? 14.770 9.523 -32.018 1.00 95.62 86 LEU A N 1
ATOM 691 C CA . LEU A 1 86 ? 14.484 8.191 -32.513 1.00 95.62 86 LEU A CA 1
ATOM 692 C C . LEU A 1 86 ? 13.032 7.829 -32.236 1.00 95.62 86 LEU A C 1
ATOM 694 O O . LEU A 1 86 ? 12.605 7.820 -31.084 1.00 95.62 86 LEU A O 1
ATOM 698 N N . ASP A 1 87 ? 12.310 7.421 -33.274 1.00 96.56 87 ASP A N 1
ATOM 699 C CA . ASP A 1 87 ? 10.993 6.812 -33.137 1.00 96.56 87 ASP A CA 1
ATOM 700 C C . ASP A 1 87 ? 11.059 5.327 -33.459 1.00 96.56 87 ASP A C 1
ATOM 702 O O . ASP A 1 87 ? 11.647 4.899 -34.450 1.00 96.56 87 ASP A O 1
ATOM 706 N N . VAL A 1 88 ? 10.400 4.521 -32.640 1.00 97.12 88 VAL A N 1
ATOM 707 C CA . VAL A 1 88 ? 10.193 3.108 -32.947 1.00 97.12 88 VAL A CA 1
ATOM 708 C C . VAL A 1 88 ? 9.024 3.026 -33.927 1.00 97.12 88 VAL A C 1
ATOM 710 O O . VAL A 1 88 ? 7.977 3.614 -33.676 1.00 97.12 88 VAL A O 1
ATOM 713 N N . ILE A 1 89 ? 9.171 2.339 -35.052 1.00 97.38 89 ILE A N 1
ATOM 714 C CA . ILE A 1 89 ? 8.072 2.080 -35.994 1.00 97.38 89 ILE A CA 1
ATOM 715 C C . ILE A 1 89 ? 7.422 0.754 -35.630 1.00 97.38 89 ILE A C 1
ATOM 717 O O . ILE A 1 89 ? 6.216 0.720 -35.387 1.00 97.38 89 ILE A O 1
ATOM 721 N N . ASP A 1 90 ? 8.233 -0.293 -35.518 1.00 96.50 90 ASP A N 1
ATOM 722 C CA . ASP A 1 90 ? 7.778 -1.655 -35.270 1.00 96.50 90 ASP A CA 1
ATOM 723 C C . ASP A 1 90 ? 8.778 -2.440 -34.415 1.00 96.50 90 ASP A C 1
ATOM 725 O O . ASP A 1 90 ? 9.968 -2.106 -34.372 1.00 96.50 90 ASP A O 1
ATOM 729 N N . ILE A 1 91 ? 8.270 -3.449 -33.708 1.00 95.56 91 ILE A N 1
ATOM 730 C CA . ILE A 1 91 ? 9.056 -4.376 -32.899 1.00 95.56 91 ILE A CA 1
ATOM 731 C C . ILE A 1 91 ? 8.560 -5.795 -33.166 1.00 95.56 91 ILE A C 1
ATOM 733 O O . ILE A 1 91 ? 7.466 -6.169 -32.748 1.00 95.56 91 ILE A O 1
ATOM 737 N N . GLU A 1 92 ? 9.421 -6.601 -33.771 1.00 95.31 92 GLU A N 1
ATOM 738 C CA . GLU A 1 92 ? 9.241 -8.039 -33.912 1.00 95.31 92 GLU A CA 1
ATOM 739 C C . GLU A 1 92 ? 10.033 -8.736 -32.792 1.00 95.31 92 GLU A C 1
ATOM 741 O O . GLU A 1 92 ? 11.240 -8.519 -32.627 1.00 95.31 92 GLU A O 1
ATOM 746 N N . GLN A 1 93 ? 9.355 -9.561 -31.994 1.00 91.00 93 GLN A N 1
ATOM 747 C CA . GLN A 1 93 ? 9.978 -10.356 -30.937 1.00 91.00 93 GLN A CA 1
ATOM 748 C C . GLN A 1 93 ? 9.669 -11.838 -31.152 1.00 91.00 93 GLN A C 1
ATOM 750 O O . GLN A 1 93 ? 8.505 -12.233 -31.158 1.00 91.00 93 GLN A O 1
ATOM 755 N N . GLU A 1 94 ? 10.719 -12.653 -31.234 1.00 90.88 94 GLU A N 1
ATOM 756 C CA . GLU A 1 94 ? 10.627 -14.114 -31.271 1.00 90.88 94 GLU A CA 1
ATOM 757 C C . GLU A 1 94 ? 11.543 -14.687 -30.183 1.00 90.88 94 GLU A C 1
ATOM 759 O O . GLU A 1 94 ? 12.763 -14.509 -30.217 1.00 90.88 94 GLU A O 1
ATOM 764 N N . ASP A 1 95 ? 10.951 -15.312 -29.164 1.00 88.31 95 ASP A N 1
ATOM 765 C CA . ASP A 1 95 ? 11.629 -15.730 -27.933 1.00 88.31 95 ASP A CA 1
ATOM 766 C C . ASP A 1 95 ? 12.456 -14.593 -27.289 1.00 88.31 95 ASP A C 1
ATOM 768 O O . ASP A 1 95 ? 11.918 -13.606 -26.770 1.00 88.31 95 ASP A O 1
ATOM 772 N N . SER A 1 96 ? 13.782 -14.748 -27.312 1.00 91.56 96 SER A N 1
ATOM 773 C CA . SER A 1 96 ? 14.769 -13.790 -26.823 1.00 91.56 96 SER A CA 1
ATOM 774 C C . SER A 1 96 ? 15.339 -12.909 -27.931 1.00 91.56 96 SER A C 1
ATOM 776 O O . SER A 1 96 ? 16.130 -12.027 -27.612 1.00 91.56 96 SER A O 1
ATOM 778 N N . ASN A 1 97 ? 14.987 -13.117 -29.197 1.00 94.31 97 ASN A N 1
ATOM 779 C CA . ASN A 1 97 ? 15.439 -12.283 -30.302 1.00 94.31 97 ASN A CA 1
ATOM 780 C C . ASN A 1 97 ? 14.512 -11.080 -30.468 1.00 94.31 97 ASN A C 1
ATOM 782 O O . ASN A 1 97 ? 13.294 -11.172 -30.312 1.00 94.31 97 ASN A O 1
ATOM 786 N N . LEU A 1 98 ? 15.116 -9.940 -30.776 1.00 94.44 98 LEU A N 1
ATOM 787 C CA . LEU A 1 98 ? 14.438 -8.672 -30.972 1.00 94.44 98 LEU A CA 1
ATOM 788 C C . LEU A 1 98 ? 14.877 -8.094 -32.313 1.00 94.44 98 LEU A C 1
ATOM 790 O O . LEU A 1 98 ? 16.075 -7.950 -32.559 1.00 94.44 98 LEU A O 1
ATOM 794 N N . LYS A 1 99 ? 13.922 -7.698 -33.143 1.00 96.38 99 LYS A N 1
ATOM 795 C CA . LYS A 1 99 ? 14.155 -6.871 -34.322 1.00 96.38 99 LYS A CA 1
ATOM 796 C C . LYS A 1 99 ? 13.299 -5.618 -34.189 1.00 96.38 99 LYS A C 1
ATOM 798 O O . LYS A 1 99 ? 12.099 -5.696 -33.951 1.00 96.38 99 LYS A O 1
ATOM 803 N N . ALA A 1 100 ? 13.928 -4.455 -34.288 1.00 96.19 100 ALA A N 1
ATOM 804 C CA . ALA A 1 100 ? 13.261 -3.170 -34.174 1.00 96.19 100 ALA A CA 1
ATOM 805 C C . ALA A 1 100 ? 13.470 -2.358 -35.449 1.00 96.19 100 ALA A C 1
ATOM 807 O O . ALA A 1 100 ? 14.605 -2.157 -35.886 1.00 96.19 100 ALA A O 1
ATOM 808 N N . THR A 1 101 ? 12.376 -1.854 -36.006 1.00 97.25 101 THR A N 1
ATOM 809 C CA . THR A 1 101 ? 12.393 -0.935 -37.145 1.00 97.25 101 THR A CA 1
ATOM 810 C C . THR A 1 101 ? 12.297 0.479 -36.602 1.00 97.25 101 THR A C 1
ATOM 812 O O . THR A 1 101 ? 11.309 0.830 -35.954 1.00 97.25 101 THR A O 1
ATOM 815 N N . LEU A 1 102 ? 13.328 1.293 -36.817 1.00 96.38 102 LEU A N 1
ATOM 816 C CA . LEU A 1 102 ? 13.507 2.583 -36.152 1.00 96.38 102 LEU A CA 1
ATOM 817 C C . LEU A 1 102 ? 13.577 3.708 -37.182 1.00 96.38 102 LEU A C 1
ATOM 819 O O . LEU A 1 102 ? 14.318 3.610 -38.155 1.00 96.38 102 LEU A O 1
ATOM 823 N N . ARG A 1 103 ? 12.849 4.802 -36.949 1.00 97.12 103 ARG A N 1
ATOM 824 C CA . ARG A 1 103 ? 13.046 6.069 -37.656 1.00 97.12 103 ARG A CA 1
ATOM 825 C C . ARG A 1 103 ? 14.050 6.906 -36.881 1.00 97.12 103 ARG A C 1
ATOM 827 O O . ARG A 1 103 ? 13.782 7.313 -35.753 1.00 97.12 103 ARG A O 1
ATOM 834 N N . LEU A 1 104 ? 15.192 7.167 -37.494 1.00 96.06 104 LEU A N 1
ATOM 835 C CA . LEU A 1 104 ? 16.264 7.966 -36.917 1.00 96.06 104 LEU A CA 1
ATOM 836 C C . LEU A 1 104 ? 16.138 9.402 -37.410 1.00 96.06 104 LEU A C 1
ATOM 838 O O . LEU A 1 104 ? 16.028 9.622 -38.616 1.00 96.06 104 LEU A O 1
ATOM 842 N N . HIS A 1 105 ? 16.195 10.364 -36.494 1.00 95.88 105 HIS A N 1
ATOM 843 C CA . HIS A 1 105 ? 16.304 11.786 -36.812 1.00 95.88 105 HIS A CA 1
ATOM 844 C C . HIS A 1 105 ? 17.764 12.194 -36.655 1.00 95.88 105 HIS A C 1
ATOM 846 O O . HIS A 1 105 ? 18.284 12.259 -35.540 1.00 95.88 105 HIS A O 1
ATOM 852 N N . LEU A 1 106 ? 18.437 12.417 -37.779 1.00 94.31 106 LEU A N 1
ATOM 853 C CA . LEU A 1 106 ? 19.876 12.640 -37.850 1.00 94.31 106 LEU A CA 1
ATOM 854 C C . LEU A 1 106 ? 20.176 14.079 -38.250 1.00 94.31 106 LEU A C 1
ATOM 856 O O . LEU A 1 106 ? 19.468 14.681 -39.058 1.00 94.31 106 LEU A O 1
ATOM 860 N N . ARG A 1 107 ? 21.261 14.615 -37.705 1.00 93.25 107 ARG A N 1
ATOM 861 C CA . ARG A 1 107 ? 21.772 15.944 -38.020 1.00 93.25 107 ARG A CA 1
ATOM 862 C C . ARG A 1 107 ? 23.206 15.845 -38.518 1.00 93.25 107 ARG A C 1
ATOM 864 O O . ARG A 1 107 ? 24.018 15.122 -37.953 1.00 93.25 107 ARG A O 1
ATOM 871 N N . THR A 1 108 ? 23.506 16.589 -39.570 1.00 89.25 108 THR A N 1
ATOM 872 C CA . THR A 1 108 ? 24.866 16.916 -40.004 1.00 89.25 108 THR A CA 1
ATOM 873 C C . THR A 1 108 ? 25.169 18.364 -39.632 1.00 89.25 108 THR A C 1
ATOM 875 O O . THR A 1 108 ? 24.288 19.095 -39.182 1.00 89.25 108 THR A O 1
ATOM 878 N N . GLU A 1 109 ? 26.387 18.837 -39.887 1.00 83.62 109 GLU A N 1
ATOM 879 C CA . GLU A 1 109 ? 26.727 20.256 -39.697 1.00 83.62 109 GLU A CA 1
ATOM 880 C C . GLU A 1 109 ? 25.782 21.227 -40.432 1.00 83.62 109 GLU A C 1
ATOM 882 O O . GLU A 1 109 ? 25.682 22.391 -40.053 1.00 83.62 109 GLU A O 1
ATOM 887 N N . THR A 1 110 ? 25.103 20.776 -41.492 1.00 83.00 110 THR A N 1
ATOM 888 C CA . THR A 1 110 ? 24.386 21.660 -42.425 1.00 83.00 110 THR A CA 1
ATOM 889 C C . THR A 1 110 ? 22.933 21.271 -42.698 1.00 83.00 110 THR A C 1
ATOM 891 O O . THR A 1 110 ? 22.187 22.096 -43.224 1.00 83.00 110 THR A O 1
ATOM 894 N N . ALA A 1 111 ? 22.492 20.069 -42.314 1.00 85.00 111 ALA A N 1
ATOM 895 C CA . ALA A 1 111 ? 21.127 19.607 -42.555 1.00 85.00 111 ALA A CA 1
ATOM 896 C C . ALA A 1 111 ? 20.623 18.633 -41.485 1.00 85.00 111 ALA A C 1
ATOM 898 O O . ALA A 1 111 ? 21.391 17.990 -40.773 1.00 85.00 111 ALA A O 1
ATOM 899 N N . VAL A 1 112 ? 19.299 18.493 -41.417 1.00 89.81 112 VAL A N 1
ATOM 900 C CA . VAL A 1 112 ? 18.608 17.450 -40.652 1.00 89.81 112 VAL A CA 1
ATOM 901 C C . VAL A 1 112 ? 17.856 16.568 -41.637 1.00 89.81 112 VAL A C 1
ATOM 903 O O . VAL A 1 112 ? 17.241 17.072 -42.577 1.00 89.81 112 VAL A O 1
ATOM 906 N N . PHE A 1 113 ? 17.899 15.258 -41.430 1.00 90.75 113 PHE A N 1
ATOM 907 C CA . PHE A 1 113 ? 17.187 14.293 -42.257 1.00 90.75 113 PHE A CA 1
ATOM 908 C C . PHE A 1 113 ? 16.716 13.104 -41.425 1.00 90.75 113 PHE A C 1
ATOM 910 O O . PHE A 1 113 ? 17.129 12.920 -40.279 1.00 90.75 113 PHE A O 1
ATOM 917 N N . THR A 1 114 ? 15.833 12.296 -42.009 1.00 93.44 114 THR A N 1
ATOM 918 C CA . THR A 1 114 ? 15.371 11.057 -41.384 1.00 93.44 114 THR A CA 1
ATOM 919 C C . THR A 1 114 ? 15.701 9.855 -42.246 1.00 93.44 114 THR A C 1
ATOM 921 O O . THR A 1 114 ? 15.717 9.945 -43.472 1.00 93.44 114 THR A O 1
ATOM 924 N N . THR A 1 115 ? 15.974 8.729 -41.598 1.00 93.56 115 THR A N 1
ATOM 925 C CA . THR A 1 115 ? 16.125 7.431 -42.261 1.00 93.56 115 THR A CA 1
ATOM 926 C C . THR A 1 115 ? 15.442 6.344 -41.441 1.00 93.56 115 THR A C 1
ATOM 928 O O . THR A 1 115 ? 15.213 6.524 -40.242 1.00 93.56 115 THR A O 1
ATOM 931 N N . VAL A 1 116 ? 15.100 5.229 -42.082 1.00 95.06 116 VAL A N 1
ATOM 932 C CA . VAL A 1 116 ? 14.543 4.049 -41.418 1.00 95.06 116 VAL A CA 1
ATOM 933 C C . VAL A 1 116 ? 15.585 2.944 -41.428 1.00 95.06 116 VAL A C 1
ATOM 935 O O . VAL A 1 116 ? 16.099 2.588 -42.482 1.00 95.06 116 VAL A O 1
ATOM 938 N N . GLU A 1 117 ? 15.882 2.401 -40.254 1.00 94.19 117 GLU A N 1
ATOM 939 C CA . GLU A 1 117 ? 16.879 1.353 -40.072 1.00 94.19 117 GLU A CA 1
ATOM 940 C C . GLU A 1 117 ? 16.306 0.199 -39.255 1.00 94.19 117 GLU A C 1
ATOM 942 O O . GLU A 1 117 ? 15.647 0.402 -38.233 1.00 94.19 117 GLU A O 1
ATOM 947 N N . GLU A 1 118 ? 16.605 -1.022 -39.689 1.00 94.69 118 GLU A N 1
ATOM 948 C CA . GLU A 1 118 ? 16.368 -2.223 -38.896 1.00 94.69 118 GLU A CA 1
ATOM 949 C C . GLU A 1 118 ? 17.574 -2.498 -37.995 1.00 94.69 118 GLU A C 1
ATOM 951 O O . GLU A 1 118 ? 18.726 -2.538 -38.453 1.00 94.69 118 GLU A O 1
ATOM 956 N N . VAL A 1 119 ? 17.299 -2.709 -36.709 1.00 94.50 119 VAL A N 1
ATOM 957 C CA . VAL A 1 119 ? 18.299 -3.031 -35.693 1.00 94.50 119 VAL A CA 1
ATOM 958 C C . VAL A 1 119 ? 17.900 -4.315 -34.979 1.00 94.50 119 VAL A C 1
ATOM 960 O O . VAL A 1 119 ? 16.760 -4.485 -34.550 1.00 94.50 119 VAL A O 1
ATOM 963 N N . TYR A 1 120 ? 18.869 -5.211 -34.830 1.00 95.62 120 TYR A N 1
ATOM 964 C CA . TYR A 1 120 ? 18.694 -6.500 -34.174 1.00 95.62 120 TYR A CA 1
ATOM 965 C C . TYR A 1 120 ? 19.176 -6.439 -32.727 1.00 95.62 120 TYR A C 1
ATOM 967 O O . TYR A 1 120 ? 20.005 -5.609 -32.350 1.00 95.62 120 TYR A O 1
ATOM 975 N N . GLY A 1 121 ? 18.669 -7.333 -31.895 1.00 94.56 121 GLY A N 1
ATOM 976 C CA . GLY A 1 121 ? 18.983 -7.370 -30.483 1.00 94.56 121 GLY A CA 1
ATOM 977 C C . GLY A 1 121 ? 18.521 -8.644 -29.801 1.00 94.56 121 GLY A C 1
ATOM 978 O O . GLY A 1 121 ? 17.949 -9.539 -30.419 1.00 94.56 121 GLY A O 1
ATOM 979 N N . ALA A 1 122 ? 18.776 -8.708 -28.498 1.00 95.38 122 ALA A N 1
ATOM 980 C CA . ALA A 1 122 ? 18.349 -9.810 -27.659 1.00 95.38 122 ALA A CA 1
ATOM 981 C C . ALA A 1 122 ? 17.803 -9.335 -26.308 1.00 95.38 122 ALA A C 1
ATOM 983 O O . ALA A 1 122 ? 18.341 -8.417 -25.679 1.00 95.38 122 ALA A O 1
ATOM 984 N N . ILE A 1 123 ? 16.768 -10.026 -25.836 1.00 95.94 123 ILE A N 1
ATOM 985 C CA . ILE A 1 123 ? 16.181 -9.892 -24.508 1.00 95.94 123 ILE A CA 1
ATOM 986 C C . ILE A 1 123 ? 16.795 -10.952 -23.594 1.00 95.94 123 ILE A C 1
ATOM 988 O O . ILE A 1 123 ? 16.618 -12.159 -23.773 1.00 95.94 123 ILE A O 1
ATOM 992 N N . LYS A 1 124 ? 17.503 -10.488 -22.566 1.00 96.12 124 LYS A N 1
ATOM 993 C CA . LYS A 1 124 ? 18.080 -11.314 -21.505 1.00 96.12 124 LYS A CA 1
ATOM 994 C C . LYS A 1 124 ? 17.211 -11.241 -20.259 1.00 96.12 124 LYS A C 1
ATOM 996 O O . LYS A 1 124 ? 17.011 -10.170 -19.684 1.00 96.12 124 LYS A O 1
ATOM 1001 N N . TYR A 1 125 ? 16.766 -12.394 -19.779 1.00 95.38 125 TYR A N 1
ATOM 1002 C CA . TYR A 1 125 ? 15.996 -12.471 -18.544 1.00 95.38 125 TYR A CA 1
ATOM 1003 C C . TYR A 1 125 ? 16.915 -12.595 -17.330 1.00 95.38 125 TYR A C 1
ATOM 1005 O O . TYR A 1 125 ? 17.690 -13.541 -17.202 1.00 95.38 125 TYR A O 1
ATOM 1013 N N . LYS A 1 126 ? 16.826 -11.633 -16.409 1.00 96.06 126 LYS A N 1
ATOM 1014 C CA . LYS A 1 126 ? 17.610 -11.621 -15.167 1.00 96.06 126 LYS A CA 1
ATOM 1015 C C . LYS A 1 126 ? 16.766 -11.107 -14.015 1.00 96.06 126 LYS A C 1
ATOM 1017 O O . LYS A 1 126 ? 16.243 -10.002 -14.075 1.00 96.06 126 LYS A O 1
ATOM 1022 N N . ALA A 1 127 ? 16.666 -11.871 -12.929 1.00 94.12 127 ALA A N 1
ATOM 1023 C CA . ALA A 1 127 ? 15.939 -11.422 -11.745 1.00 94.12 127 ALA A CA 1
ATOM 1024 C C . ALA A 1 127 ? 16.565 -10.141 -11.161 1.00 94.12 127 ALA A C 1
ATOM 1026 O O . ALA A 1 127 ? 17.771 -10.083 -10.905 1.00 94.12 127 ALA A O 1
ATOM 1027 N N . CYS A 1 128 ? 15.742 -9.115 -10.933 1.00 92.88 128 CYS A N 1
ATOM 1028 C CA . CYS A 1 128 ? 16.208 -7.864 -10.347 1.00 92.88 128 CYS A CA 1
ATOM 1029 C C . CYS A 1 128 ? 16.547 -8.038 -8.851 1.00 92.88 128 CYS A C 1
ATOM 1031 O O . CYS A 1 128 ? 15.990 -8.922 -8.188 1.00 92.88 128 CYS A O 1
ATOM 1033 N N . PRO A 1 129 ? 17.408 -7.175 -8.273 1.00 90.38 129 PRO A N 1
ATOM 1034 C CA . PRO A 1 129 ? 17.800 -7.252 -6.866 1.00 90.38 129 PRO A CA 1
ATOM 1035 C C . PRO A 1 129 ? 16.615 -7.284 -5.899 1.00 90.38 129 PRO A C 1
ATOM 1037 O O . PRO A 1 129 ? 16.673 -7.972 -4.884 1.00 90.38 129 PRO A O 1
ATOM 1040 N N . ARG A 1 130 ? 15.524 -6.582 -6.235 1.00 88.44 130 ARG A N 1
ATOM 1041 C CA . ARG A 1 130 ? 14.295 -6.558 -5.438 1.00 88.44 130 ARG A CA 1
ATOM 1042 C C . ARG A 1 130 ? 13.607 -7.926 -5.412 1.00 88.44 130 ARG A C 1
ATOM 1044 O O . ARG A 1 130 ? 13.353 -8.455 -4.337 1.00 88.44 130 ARG A O 1
ATOM 1051 N N . CYS A 1 131 ? 13.380 -8.546 -6.570 1.00 88.69 131 CYS A N 1
ATOM 1052 C CA . CYS A 1 131 ? 12.772 -9.876 -6.632 1.00 88.69 131 CYS A CA 1
ATOM 1053 C C . CYS A 1 131 ? 13.666 -10.974 -6.037 1.00 88.69 131 CYS A C 1
ATOM 1055 O O . CYS A 1 131 ? 13.150 -11.935 -5.463 1.00 88.69 131 CYS A O 1
ATOM 1057 N N . VAL A 1 132 ? 14.992 -10.843 -6.151 1.00 90.69 132 VAL A N 1
ATOM 1058 C CA . VAL A 1 132 ? 15.943 -11.741 -5.474 1.00 90.69 132 VAL A CA 1
ATOM 1059 C C . VAL A 1 132 ? 15.829 -11.591 -3.956 1.00 90.69 132 VAL A C 1
ATOM 1061 O O . VAL A 1 132 ? 15.669 -12.589 -3.261 1.00 90.69 132 VAL A O 1
ATOM 1064 N N . ALA A 1 133 ? 15.836 -10.357 -3.441 1.00 88.31 133 ALA A N 1
ATOM 1065 C CA . ALA A 1 133 ? 15.696 -10.076 -2.014 1.00 88.31 133 ALA A CA 1
ATOM 1066 C C . ALA A 1 133 ? 14.375 -10.617 -1.445 1.00 88.31 133 ALA A C 1
ATOM 1068 O O . ALA A 1 133 ? 14.393 -11.289 -0.417 1.00 88.31 133 ALA A O 1
ATOM 1069 N N . ARG A 1 134 ? 13.259 -10.412 -2.157 1.00 88.31 134 ARG A N 1
ATOM 1070 C CA . ARG A 1 134 ? 11.953 -10.978 -1.798 1.00 88.31 134 ARG A CA 1
ATOM 1071 C C . ARG A 1 134 ? 11.975 -12.498 -1.714 1.00 88.31 134 ARG A C 1
ATOM 1073 O O . ARG A 1 134 ? 11.484 -13.057 -0.746 1.00 88.31 134 ARG A O 1
ATOM 1080 N N . SER A 1 135 ? 12.570 -13.163 -2.705 1.00 86.06 135 SER A N 1
ATOM 1081 C CA . SER A 1 135 ? 12.665 -14.633 -2.711 1.00 86.06 135 SER A CA 1
ATOM 1082 C C . SER A 1 135 ? 13.513 -15.162 -1.546 1.00 86.06 135 SER A C 1
ATOM 1084 O O . SER A 1 135 ? 13.374 -16.315 -1.165 1.00 86.06 135 SER A O 1
ATOM 1086 N N . ALA A 1 136 ? 14.377 -14.317 -0.977 1.00 88.50 136 ALA A N 1
ATOM 1087 C CA . ALA A 1 136 ? 15.155 -14.598 0.225 1.00 88.50 136 ALA A CA 1
ATOM 1088 C C . ALA A 1 136 ? 14.465 -14.134 1.529 1.00 88.50 136 ALA A C 1
ATOM 1090 O O . ALA A 1 136 ? 15.123 -14.074 2.565 1.00 88.50 136 ALA A O 1
ATOM 1091 N N . GLY A 1 137 ? 13.186 -13.739 1.485 1.00 87.81 137 GLY A N 1
ATOM 1092 C CA . GLY A 1 137 ? 12.415 -13.289 2.652 1.00 87.81 137 GLY A CA 1
ATOM 1093 C C . GLY A 1 137 ? 12.766 -11.885 3.159 1.00 87.81 137 GLY A C 1
ATOM 1094 O O . GLY A 1 137 ? 12.422 -11.526 4.281 1.00 87.81 137 GLY A O 1
ATOM 1095 N N . LYS A 1 138 ? 13.480 -11.065 2.376 1.00 90.00 138 LYS A N 1
ATOM 1096 C CA . LYS A 1 138 ? 13.811 -9.691 2.783 1.00 90.00 138 LYS A CA 1
ATOM 1097 C C . LYS A 1 138 ? 12.663 -8.742 2.451 1.00 90.00 138 LYS A C 1
ATOM 1099 O O . LYS A 1 138 ? 12.321 -8.567 1.283 1.00 90.00 138 LYS A O 1
ATOM 1104 N N . TYR A 1 139 ? 12.161 -8.059 3.472 1.00 93.00 139 TYR A N 1
ATOM 1105 C CA . TYR A 1 139 ? 11.159 -7.003 3.368 1.00 93.00 139 TYR A CA 1
ATOM 1106 C C . TYR A 1 139 ? 11.737 -5.650 3.802 1.00 93.00 139 TYR A C 1
ATOM 1108 O O . TYR A 1 139 ? 12.746 -5.568 4.504 1.00 93.00 139 TYR A O 1
ATOM 1116 N N . THR A 1 140 ? 11.102 -4.571 3.356 1.00 93.56 140 THR A N 1
ATOM 1117 C CA . THR A 1 140 ? 11.470 -3.188 3.711 1.00 93.56 140 THR A CA 1
ATOM 1118 C C . THR A 1 140 ? 10.364 -2.486 4.490 1.00 93.56 140 THR A C 1
ATOM 1120 O O . THR A 1 140 ? 10.615 -1.464 5.126 1.00 93.56 140 THR A O 1
ATOM 1123 N N . HIS A 1 141 ? 9.154 -3.046 4.478 1.00 96.06 141 HIS A N 1
ATOM 1124 C CA . HIS A 1 141 ? 7.985 -2.505 5.150 1.00 96.06 141 HIS A CA 1
ATOM 1125 C C . HIS A 1 141 ? 7.261 -3.630 5.892 1.00 96.06 141 HIS A C 1
ATOM 1127 O O . HIS A 1 141 ? 6.986 -4.678 5.314 1.00 96.06 141 HIS A O 1
ATOM 1133 N N . LEU A 1 142 ? 6.954 -3.408 7.164 1.00 96.94 142 LEU A N 1
ATOM 1134 C CA . LEU A 1 142 ? 6.189 -4.322 8.006 1.00 96.94 142 LEU A CA 1
ATOM 1135 C C . LEU A 1 142 ? 4.889 -3.637 8.414 1.00 96.94 142 LEU A C 1
ATOM 1137 O O . LEU A 1 142 ? 4.929 -2.603 9.075 1.00 96.94 142 LEU A O 1
ATOM 1141 N N . VAL A 1 143 ? 3.741 -4.194 8.038 1.00 97.62 143 VAL A N 1
ATOM 1142 C CA . VAL A 1 143 ? 2.428 -3.695 8.469 1.00 97.62 143 VAL A CA 1
ATOM 1143 C C . VAL A 1 143 ? 1.864 -4.658 9.503 1.00 97.62 143 VAL A C 1
ATOM 1145 O O . VAL A 1 143 ? 1.474 -5.772 9.171 1.00 97.62 143 VAL A O 1
ATOM 1148 N N . GLN A 1 144 ? 1.823 -4.226 10.759 1.00 97.00 144 GLN A N 1
ATOM 1149 C CA . GLN A 1 144 ? 1.309 -5.011 11.877 1.00 97.00 144 GLN A CA 1
ATOM 1150 C C . GLN A 1 144 ? -0.105 -4.553 12.197 1.00 97.00 144 GLN A C 1
ATOM 1152 O O . GLN A 1 144 ? -0.303 -3.436 12.669 1.00 97.00 144 GLN A O 1
ATOM 1157 N N . ILE A 1 145 ? -1.087 -5.411 11.952 1.00 96.62 145 ILE A N 1
ATOM 1158 C CA . ILE A 1 145 ? -2.497 -5.127 12.211 1.00 96.62 145 ILE A CA 1
ATOM 1159 C C . ILE A 1 145 ? -2.893 -5.862 13.484 1.00 96.62 145 ILE A C 1
ATOM 1161 O O . ILE A 1 145 ? -2.703 -7.074 13.594 1.00 96.62 145 ILE A O 1
ATOM 1165 N N . ARG A 1 146 ? -3.414 -5.129 14.466 1.00 95.19 146 ARG A N 1
ATOM 1166 C CA . ARG A 1 146 ? -3.867 -5.661 15.756 1.00 95.19 146 ARG A CA 1
ATOM 1167 C C . ARG A 1 146 ? -5.250 -5.141 16.105 1.00 95.19 146 ARG A C 1
ATOM 1169 O O . ARG A 1 146 ? -5.611 -4.028 15.731 1.00 95.19 146 ARG A O 1
ATOM 1176 N N . PHE A 1 147 ? -5.985 -5.908 16.893 1.00 94.44 147 PHE A N 1
ATOM 1177 C CA . PHE A 1 147 ? -7.295 -5.521 17.412 1.00 94.44 147 PHE A CA 1
ATOM 1178 C C . PHE A 1 147 ? -7.209 -5.106 18.888 1.00 94.44 147 PHE A C 1
ATOM 1180 O O . PHE A 1 147 ? -6.271 -5.468 19.604 1.00 94.44 147 PHE A O 1
ATOM 1187 N N . THR A 1 148 ? -8.167 -4.307 19.368 1.00 92.62 148 THR A N 1
ATOM 1188 C CA . THR A 1 148 ? -8.260 -3.982 20.804 1.00 92.62 148 THR A CA 1
ATOM 1189 C C . THR A 1 148 ? -8.704 -5.178 21.642 1.00 92.62 148 THR A C 1
ATOM 1191 O O . THR A 1 148 ? -8.271 -5.286 22.787 1.00 92.62 148 THR A O 1
ATOM 1194 N N . LYS A 1 149 ? -9.491 -6.092 21.061 1.00 88.62 149 LYS A N 1
ATOM 1195 C CA . LYS A 1 149 ? -9.879 -7.380 21.652 1.00 88.62 149 LYS A CA 1
ATOM 1196 C C . LYS A 1 149 ? -8.976 -8.506 21.151 1.00 88.62 149 LYS A C 1
ATOM 1198 O O . LYS A 1 149 ? -8.565 -8.496 19.994 1.00 88.62 149 LYS A O 1
ATOM 1203 N N . LYS A 1 150 ? -8.685 -9.486 22.016 1.00 85.00 150 LYS A N 1
ATOM 1204 C CA . LYS A 1 150 ? -7.883 -10.669 21.649 1.00 85.00 150 LYS A CA 1
ATOM 1205 C C . LYS A 1 150 ? -8.583 -11.541 20.608 1.00 85.00 150 LYS A C 1
ATOM 1207 O O . LYS A 1 150 ? -7.919 -12.015 19.704 1.00 85.00 150 LYS A O 1
ATOM 1212 N N . SER A 1 151 ? -9.896 -11.720 20.740 1.00 86.12 151 SER A N 1
ATOM 1213 C CA . SER A 1 151 ? -10.728 -12.448 19.782 1.00 86.12 151 SER A CA 1
ATOM 1214 C C . SER A 1 151 ? -11.662 -11.446 19.097 1.00 86.12 151 SER A C 1
ATOM 1216 O O . SER A 1 151 ? -12.669 -11.057 19.687 1.00 86.12 151 SER A O 1
ATOM 1218 N N . PRO A 1 152 ? -11.287 -10.905 17.926 1.00 86.75 152 PRO A N 1
ATOM 1219 C CA . PRO A 1 152 ? -12.169 -10.028 17.167 1.00 86.75 152 PRO A CA 1
ATOM 1220 C C . PRO A 1 152 ? -13.325 -10.829 16.536 1.00 86.75 152 PRO A C 1
ATOM 1222 O O . PRO A 1 152 ? -13.144 -12.001 16.198 1.00 86.75 152 PRO A O 1
ATOM 1225 N N . PRO A 1 153 ? -14.488 -10.200 16.289 1.00 86.81 153 PRO A N 1
ATOM 1226 C CA . PRO A 1 153 ? -15.582 -10.819 15.553 1.00 86.81 153 PRO A CA 1
ATOM 1227 C C . PRO A 1 153 ? -15.122 -11.359 14.187 1.00 86.81 153 PRO A C 1
ATOM 1229 O O . PRO A 1 153 ? -14.482 -10.608 13.438 1.00 86.81 153 PRO A O 1
ATOM 1232 N N . PRO A 1 154 ? -15.499 -12.597 13.800 1.00 87.44 154 PRO A N 1
ATOM 1233 C CA . PRO A 1 154 ? -15.099 -13.196 12.521 1.00 87.44 154 PRO A CA 1
ATOM 1234 C C . PRO A 1 154 ? -15.409 -12.308 11.316 1.00 87.44 154 PRO A C 1
ATOM 1236 O O . PRO A 1 154 ? -14.608 -12.195 10.394 1.00 87.44 154 PRO A O 1
ATOM 1239 N N . ARG A 1 155 ? -16.536 -11.591 11.371 1.00 87.81 155 ARG A N 1
ATOM 1240 C CA . ARG A 1 155 ? -16.954 -10.638 10.342 1.00 87.81 155 ARG A CA 1
ATOM 1241 C C . ARG A 1 155 ? -15.883 -9.588 10.024 1.00 87.81 155 ARG A C 1
ATOM 1243 O O . ARG A 1 155 ? -15.596 -9.361 8.857 1.00 87.81 155 ARG A O 1
ATOM 1250 N N . ILE A 1 156 ? -15.285 -8.961 11.041 1.00 88.31 156 ILE A N 1
ATOM 1251 C CA . ILE A 1 156 ? -14.269 -7.911 10.841 1.00 88.31 156 ILE A CA 1
ATOM 1252 C C . ILE A 1 156 ? -12.999 -8.513 10.225 1.00 88.31 156 ILE A C 1
ATOM 1254 O O . ILE A 1 156 ? -12.345 -7.876 9.401 1.00 88.31 156 ILE A O 1
ATOM 1258 N N . VAL A 1 157 ? -12.652 -9.743 10.614 1.00 88.69 157 VAL A N 1
ATOM 1259 C CA . VAL A 1 157 ? -11.484 -10.453 10.080 1.00 88.69 157 VAL A CA 1
ATOM 1260 C C . VAL A 1 157 ? -11.667 -10.773 8.597 1.00 88.69 157 VAL A C 1
ATOM 1262 O O . VAL A 1 157 ? -10.746 -10.531 7.819 1.00 88.69 157 VAL A O 1
ATOM 1265 N N . GLU A 1 158 ? -12.839 -11.268 8.193 1.00 89.38 158 GLU A N 1
ATOM 1266 C CA . GLU A 1 158 ? -13.137 -11.545 6.782 1.00 89.38 158 GLU A CA 1
ATOM 1267 C C . GLU A 1 158 ? -13.206 -10.256 5.948 1.00 89.38 158 GLU A C 1
ATOM 1269 O O . GLU A 1 158 ? -12.544 -10.165 4.918 1.00 89.38 158 GLU A O 1
ATOM 1274 N N . GLU A 1 159 ? -13.869 -9.202 6.440 1.00 90.25 159 GLU A N 1
ATOM 1275 C CA . GLU A 1 159 ? -13.888 -7.894 5.762 1.00 90.25 159 GLU A CA 1
ATOM 1276 C C . GLU A 1 159 ? -12.465 -7.331 5.552 1.00 90.25 159 GLU A C 1
ATOM 1278 O O . GLU A 1 159 ? -12.151 -6.773 4.494 1.00 90.25 159 GLU A O 1
ATOM 1283 N N . LEU A 1 160 ? -11.575 -7.509 6.537 1.00 90.69 160 LEU A N 1
ATOM 1284 C CA . LEU A 1 160 ? -10.175 -7.106 6.427 1.00 90.69 160 LEU A CA 1
ATOM 1285 C C . LEU A 1 160 ? -9.419 -7.952 5.392 1.00 90.69 160 LEU A C 1
ATOM 1287 O O . LEU A 1 160 ? -8.637 -7.397 4.619 1.00 90.69 160 LEU A O 1
ATOM 1291 N N . LYS A 1 161 ? -9.632 -9.272 5.352 1.00 89.31 161 LYS A N 1
ATOM 1292 C CA . LYS A 1 161 ? -9.026 -10.147 4.334 1.00 89.31 161 LYS A CA 1
ATOM 1293 C C . LYS A 1 161 ? -9.452 -9.722 2.930 1.00 89.31 161 LYS A C 1
ATOM 1295 O O . LYS A 1 161 ? -8.584 -9.552 2.074 1.00 89.31 161 LYS A O 1
ATOM 1300 N N . ASP A 1 162 ? -10.738 -9.457 2.722 1.00 91.06 162 ASP A N 1
ATOM 1301 C CA . ASP A 1 162 ? -11.277 -8.986 1.442 1.00 91.06 162 ASP A CA 1
ATOM 1302 C C . ASP A 1 162 ? -10.694 -7.627 1.038 1.00 91.06 162 ASP A C 1
ATOM 1304 O O . ASP A 1 162 ? -10.417 -7.362 -0.136 1.00 91.06 162 ASP A O 1
ATOM 1308 N N . LEU A 1 163 ? -10.482 -6.727 2.004 1.00 90.81 163 LEU A N 1
ATOM 1309 C CA . LEU A 1 163 ? -9.786 -5.465 1.764 1.00 90.81 163 LEU A CA 1
ATOM 1310 C C . LEU A 1 163 ? -8.337 -5.698 1.327 1.00 90.81 163 LEU A C 1
ATOM 1312 O O . LEU A 1 163 ? -7.895 -5.107 0.341 1.00 90.81 163 LEU A O 1
ATOM 1316 N N . LEU A 1 164 ? -7.602 -6.559 2.029 1.00 91.12 164 LEU A N 1
ATOM 1317 C CA . LEU A 1 164 ? -6.206 -6.854 1.716 1.00 91.12 164 LEU A CA 1
ATOM 1318 C C . LEU A 1 164 ? -6.056 -7.508 0.340 1.00 91.12 164 LEU A C 1
ATOM 1320 O O . LEU A 1 164 ? -5.206 -7.069 -0.432 1.00 91.12 164 LEU A O 1
ATOM 1324 N N . GLN A 1 165 ? -6.912 -8.470 -0.011 1.00 89.31 165 GLN A N 1
ATOM 1325 C CA . GLN A 1 165 ? -6.903 -9.118 -1.327 1.00 89.31 165 GLN A CA 1
ATOM 1326 C C . GLN A 1 165 ? -7.111 -8.122 -2.477 1.00 89.31 165 GLN A C 1
ATOM 1328 O O . GLN A 1 165 ? -6.465 -8.235 -3.514 1.00 89.31 165 GLN A O 1
ATOM 1333 N N . ARG A 1 166 ? -7.963 -7.104 -2.291 1.00 89.69 166 ARG A N 1
ATOM 1334 C CA . ARG A 1 166 ? -8.193 -6.055 -3.303 1.00 89.69 166 ARG A CA 1
ATOM 1335 C C . ARG A 1 166 ? -7.039 -5.061 -3.433 1.00 89.69 166 ARG A C 1
ATOM 1337 O O . ARG A 1 166 ? -6.881 -4.434 -4.480 1.00 89.69 166 ARG A O 1
ATOM 1344 N N . LEU A 1 167 ? -6.283 -4.838 -2.359 1.00 88.12 167 LEU A N 1
ATOM 1345 C CA . LEU A 1 167 ? -5.231 -3.818 -2.315 1.00 88.12 167 LEU A CA 1
ATOM 1346 C C . LEU A 1 167 ? -3.843 -4.360 -2.644 1.00 88.12 167 LEU A C 1
ATOM 1348 O O . LEU A 1 167 ? -3.001 -3.595 -3.123 1.00 88.12 167 LEU A O 1
ATOM 1352 N N . LEU A 1 168 ? -3.596 -5.636 -2.358 1.00 86.62 168 LEU A N 1
ATOM 1353 C CA . LEU A 1 168 ? -2.290 -6.262 -2.486 1.00 86.62 168 LEU A CA 1
ATOM 1354 C C . LEU A 1 168 ? -2.167 -6.995 -3.826 1.00 86.62 168 LEU A C 1
ATOM 1356 O O . LEU A 1 168 ? -2.787 -8.042 -4.010 1.00 86.62 168 LEU A O 1
ATOM 1360 N N . PRO A 1 169 ? -1.313 -6.525 -4.751 1.00 77.38 169 PRO A N 1
ATOM 1361 C CA . PRO A 1 169 ? -0.854 -7.394 -5.818 1.00 77.38 169 PRO A CA 1
ATOM 1362 C C . PRO A 1 169 ? 0.015 -8.501 -5.203 1.00 77.38 169 PRO A C 1
ATOM 1364 O O . PRO A 1 169 ? 0.919 -8.219 -4.412 1.00 77.38 169 PRO A O 1
ATOM 1367 N N . GLN A 1 170 ? -0.212 -9.756 -5.605 1.00 69.25 170 GLN A N 1
ATOM 1368 C CA . GLN A 1 170 ? 0.582 -10.916 -5.155 1.00 69.25 170 GLN A CA 1
ATOM 1369 C C . GLN A 1 170 ? 2.093 -10.685 -5.337 1.00 69.25 170 GLN A C 1
ATOM 1371 O O . GLN A 1 170 ? 2.919 -11.117 -4.541 1.00 69.25 170 GLN A O 1
ATOM 1376 N N . SER A 1 171 ? 2.465 -9.899 -6.348 1.00 70.50 171 SER A N 1
ATOM 1377 C CA . SER A 1 171 ? 3.837 -9.507 -6.650 1.00 70.50 171 SER A CA 1
ATOM 1378 C C . SER A 1 171 ? 4.450 -8.478 -5.691 1.00 70.50 171 SER A C 1
ATOM 1380 O O . SER A 1 171 ? 5.506 -7.948 -6.019 1.00 70.50 171 SER A O 1
ATOM 1382 N N . SER A 1 172 ? 3.839 -8.135 -4.556 1.00 74.25 172 SER A N 1
ATOM 1383 C CA . SER A 1 172 ? 4.417 -7.209 -3.557 1.00 74.25 172 SER A CA 1
ATOM 1384 C C . SER A 1 172 ? 4.408 -7.754 -2.126 1.00 74.25 172 SER A C 1
ATOM 1386 O O . SER A 1 172 ? 4.995 -7.135 -1.238 1.00 74.25 172 SER A O 1
ATOM 1388 N N . VAL A 1 173 ? 3.775 -8.908 -1.909 1.00 84.88 173 VAL A N 1
ATOM 1389 C CA . VAL A 1 173 ? 3.750 -9.606 -0.622 1.00 84.88 173 VAL A CA 1
ATOM 1390 C C . VAL A 1 173 ? 5.001 -10.473 -0.508 1.00 84.88 173 VAL A C 1
ATOM 1392 O O . VAL A 1 173 ? 5.306 -11.252 -1.411 1.00 84.88 173 VAL A O 1
ATOM 1395 N N . VAL A 1 174 ? 5.758 -10.283 0.573 1.00 84.38 174 VAL A N 1
ATOM 1396 C CA . VAL A 1 174 ? 6.903 -11.131 0.931 1.00 84.38 174 VAL A CA 1
ATOM 1397 C C . VAL A 1 174 ? 6.407 -12.310 1.761 1.00 84.38 174 VAL A C 1
ATOM 1399 O O . VAL A 1 174 ? 6.690 -13.449 1.409 1.00 84.38 174 VAL A O 1
ATOM 1402 N N . ASP A 1 175 ? 5.645 -12.027 2.819 1.00 86.75 175 ASP A N 1
ATOM 1403 C CA . ASP A 1 175 ? 5.060 -13.027 3.713 1.00 86.75 175 ASP A CA 1
ATOM 1404 C C . ASP A 1 175 ? 3.832 -12.459 4.454 1.00 86.75 175 ASP A C 1
ATOM 1406 O O . ASP A 1 175 ? 3.679 -11.237 4.592 1.00 86.75 175 ASP A O 1
ATOM 1410 N N . VAL A 1 176 ? 2.963 -13.350 4.937 1.00 90.19 176 VAL A N 1
ATOM 1411 C CA . VAL A 1 176 ? 1.814 -13.027 5.794 1.00 90.19 176 VAL A CA 1
ATOM 1412 C C . VAL A 1 176 ? 1.813 -13.950 7.006 1.00 90.19 176 VAL A C 1
ATOM 1414 O O . VAL A 1 176 ? 1.574 -15.151 6.891 1.00 90.19 176 VAL A O 1
ATOM 1417 N N . LYS A 1 177 ? 2.012 -13.375 8.193 1.00 90.19 177 LYS A N 1
ATOM 1418 C CA . LYS A 1 177 ? 2.032 -14.117 9.460 1.00 90.19 177 LYS A CA 1
ATOM 1419 C C . LYS A 1 177 ? 0.768 -13.836 10.256 1.00 90.19 177 LYS A C 1
ATOM 1421 O O . LYS A 1 177 ? 0.487 -12.690 10.603 1.00 90.19 177 LYS A O 1
ATOM 1426 N N . TYR A 1 178 ? 0.020 -14.884 10.575 1.00 87.00 178 TYR A N 1
ATOM 1427 C CA . TYR A 1 178 ? -1.201 -14.791 11.373 1.00 87.00 178 TYR A CA 1
ATOM 1428 C C . TYR A 1 178 ? -0.915 -15.032 12.859 1.00 87.00 178 TYR A C 1
ATOM 1430 O O . TYR A 1 178 ? -0.050 -15.825 13.224 1.00 87.00 178 TYR A O 1
ATOM 1438 N N . SER A 1 179 ? -1.661 -14.346 13.721 1.00 84.38 179 SER A N 1
ATOM 1439 C CA . SER A 1 179 ? -1.649 -14.509 15.177 1.00 84.38 179 SER A CA 1
ATOM 1440 C C . SER A 1 179 ? -3.077 -14.415 15.718 1.00 84.38 179 SER A C 1
ATOM 1442 O O . SER A 1 179 ? -3.959 -13.894 15.038 1.00 84.38 179 SER A O 1
ATOM 1444 N N . GLU A 1 180 ? -3.311 -14.840 16.961 1.00 76.12 180 GLU A N 1
ATOM 1445 C CA . GLU A 1 180 ? -4.638 -14.714 17.594 1.00 76.12 180 GLU A CA 1
ATOM 1446 C C . GLU A 1 180 ? -5.146 -13.262 17.603 1.00 76.12 180 GLU A C 1
ATOM 1448 O O . GLU A 1 180 ? -6.321 -13.000 17.382 1.00 76.12 180 GLU A O 1
ATOM 1453 N N . SER A 1 181 ? -4.238 -12.302 17.802 1.00 78.88 181 SER A N 1
ATOM 1454 C CA . SER A 1 181 ? -4.570 -10.879 17.970 1.00 78.88 181 SER A CA 1
ATOM 1455 C C . SER A 1 181 ? -4.561 -10.047 16.680 1.00 78.88 181 SER A C 1
ATOM 1457 O O . SER A 1 181 ? -4.730 -8.824 16.741 1.00 78.88 181 SER A O 1
ATOM 1459 N N . GLY A 1 182 ? -4.313 -10.670 15.523 1.00 88.75 182 GLY A N 1
ATOM 1460 C CA . GLY A 1 182 ? -4.190 -9.985 14.235 1.00 88.75 182 GLY A CA 1
ATOM 1461 C C . GLY A 1 182 ? -3.140 -10.609 13.317 1.00 88.75 182 GLY A C 1
ATOM 1462 O O . GLY A 1 182 ? -2.869 -11.804 13.400 1.00 88.75 182 GLY A O 1
ATOM 1463 N N . LEU A 1 183 ? -2.535 -9.816 12.434 1.00 92.69 183 LEU A N 1
ATOM 1464 C CA . LEU A 1 183 ? -1.609 -10.324 11.416 1.00 92.69 183 LEU A CA 1
ATOM 1465 C C . LEU A 1 183 ? -0.479 -9.342 11.098 1.00 92.69 183 LEU A C 1
ATOM 1467 O O . LEU A 1 183 ? -0.625 -8.134 11.300 1.00 92.69 183 LEU A O 1
ATOM 1471 N N . ASP A 1 184 ? 0.621 -9.870 10.574 1.00 94.94 184 ASP A N 1
ATOM 1472 C CA . ASP A 1 184 ? 1.779 -9.118 10.095 1.00 94.94 184 ASP A CA 1
ATOM 1473 C C . ASP A 1 184 ? 1.945 -9.330 8.585 1.00 94.94 184 ASP A C 1
ATOM 1475 O O . ASP A 1 184 ? 2.016 -10.465 8.114 1.00 94.94 184 ASP A O 1
ATOM 1479 N N . LEU A 1 185 ? 1.999 -8.229 7.830 1.00 94.81 185 LEU A N 1
ATOM 1480 C CA . LEU A 1 185 ? 2.275 -8.218 6.393 1.00 94.81 185 LEU A CA 1
ATOM 1481 C C . LEU A 1 185 ? 3.697 -7.728 6.157 1.00 94.81 185 LEU A C 1
ATOM 1483 O O . LEU A 1 185 ? 4.028 -6.577 6.466 1.00 94.81 185 LEU A O 1
ATOM 1487 N N . GLU A 1 186 ? 4.517 -8.580 5.561 1.00 95.12 186 GLU A N 1
ATOM 1488 C CA . GLU A 1 186 ? 5.860 -8.231 5.120 1.00 95.12 186 GLU A CA 1
ATOM 1489 C C . GLU A 1 186 ? 5.805 -7.809 3.648 1.00 95.12 186 GLU A C 1
ATOM 1491 O O . GLU A 1 186 ? 5.383 -8.569 2.776 1.00 95.12 186 GLU A O 1
ATOM 1496 N N . LEU A 1 187 ? 6.204 -6.568 3.363 1.00 94.06 187 LEU A N 1
ATOM 1497 C CA . LEU A 1 187 ? 6.115 -5.940 2.045 1.00 94.06 187 LEU A CA 1
ATOM 1498 C C . LEU A 1 187 ? 7.472 -5.372 1.619 1.00 94.06 187 LEU A C 1
ATOM 1500 O O . LEU A 1 187 ? 8.276 -4.903 2.430 1.00 94.06 187 LEU A O 1
ATOM 1504 N N . ASP A 1 188 ? 7.715 -5.357 0.312 1.00 90.44 188 ASP A N 1
ATOM 1505 C CA . ASP A 1 188 ? 8.932 -4.783 -0.271 1.00 90.44 188 ASP A CA 1
ATOM 1506 C C . ASP A 1 188 ? 8.690 -3.482 -1.059 1.00 90.44 188 ASP A C 1
ATOM 1508 O O . ASP A 1 188 ? 9.630 -2.912 -1.617 1.00 90.44 188 ASP A O 1
ATOM 1512 N N . ASP A 1 189 ? 7.443 -3.001 -1.073 1.00 89.25 189 ASP A N 1
ATOM 1513 C CA . ASP A 1 189 ? 7.008 -1.789 -1.765 1.00 89.25 189 ASP A CA 1
ATOM 1514 C C . ASP A 1 189 ? 6.462 -0.731 -0.798 1.00 89.25 189 ASP A C 1
ATOM 1516 O O . ASP A 1 189 ? 5.474 -0.959 -0.095 1.00 89.25 189 ASP A O 1
ATOM 1520 N N . ALA A 1 190 ? 7.060 0.461 -0.813 1.00 91.25 190 ALA A N 1
ATOM 1521 C CA . ALA A 1 190 ? 6.618 1.573 0.025 1.00 91.25 190 ALA A CA 1
ATOM 1522 C C . ALA A 1 190 ? 5.231 2.102 -0.370 1.00 91.25 190 ALA A C 1
ATOM 1524 O O . ALA A 1 190 ? 4.447 2.501 0.493 1.00 91.25 190 ALA A O 1
ATOM 1525 N N . THR A 1 191 ? 4.925 2.126 -1.667 1.00 91.69 191 THR A N 1
ATOM 1526 C CA . THR A 1 191 ? 3.668 2.663 -2.196 1.00 91.69 191 THR A CA 1
ATOM 1527 C C . THR A 1 191 ? 2.515 1.738 -1.835 1.00 91.69 191 THR A C 1
ATOM 1529 O O . THR A 1 191 ? 1.491 2.203 -1.331 1.00 91.69 191 THR A O 1
ATOM 1532 N N . ILE A 1 192 ? 2.699 0.425 -2.007 1.00 92.19 192 ILE A N 1
ATOM 1533 C CA . ILE A 1 192 ? 1.693 -0.567 -1.601 1.00 92.19 192 ILE A CA 1
ATOM 1534 C C . ILE A 1 192 ? 1.500 -0.556 -0.083 1.00 92.19 192 ILE A C 1
ATOM 1536 O O . ILE A 1 192 ? 0.359 -0.495 0.373 1.00 92.19 192 ILE A O 1
ATOM 1540 N N . ALA A 1 193 ? 2.582 -0.527 0.706 1.00 95.19 193 ALA A N 1
ATOM 1541 C CA . ALA A 1 193 ? 2.482 -0.467 2.164 1.00 95.19 193 ALA A CA 1
ATOM 1542 C C . ALA A 1 193 ? 1.679 0.757 2.634 1.00 95.19 193 ALA A C 1
ATOM 1544 O O . ALA A 1 193 ? 0.728 0.619 3.405 1.00 95.19 193 ALA A O 1
ATOM 1545 N N . LYS A 1 194 ? 1.989 1.951 2.109 1.00 95.69 194 LYS A N 1
ATOM 1546 C CA . LYS A 1 194 ? 1.243 3.180 2.421 1.00 95.69 194 LYS A CA 1
ATOM 1547 C C . LYS A 1 194 ? -0.225 3.088 2.011 1.00 95.69 194 LYS A C 1
ATOM 1549 O O . LYS A 1 194 ? -1.084 3.493 2.790 1.00 95.69 194 LYS A O 1
ATOM 1554 N N . ARG A 1 195 ? -0.525 2.532 0.833 1.00 95.56 195 ARG A N 1
ATOM 1555 C CA . ARG A 1 195 ? -1.904 2.344 0.352 1.00 95.56 195 ARG A CA 1
ATOM 1556 C C . ARG A 1 195 ? -2.714 1.453 1.296 1.00 95.56 195 ARG A C 1
ATOM 1558 O O . ARG A 1 195 ? -3.838 1.808 1.642 1.00 95.56 195 ARG A O 1
ATOM 1565 N N . VAL A 1 196 ? -2.139 0.334 1.741 1.00 95.69 196 VAL A N 1
ATOM 1566 C CA . VAL A 1 196 ? -2.768 -0.578 2.712 1.00 95.69 196 VAL A CA 1
ATOM 1567 C C . VAL A 1 196 ? -3.006 0.128 4.044 1.00 95.69 196 VAL A C 1
ATOM 1569 O O . VAL A 1 196 ? -4.126 0.129 4.553 1.00 95.69 196 VAL A O 1
ATOM 1572 N N . VAL A 1 197 ? -1.981 0.795 4.578 1.00 97.19 197 VAL A N 1
ATOM 1573 C CA . VAL A 1 197 ? -2.058 1.518 5.855 1.00 97.19 197 VAL A CA 1
ATOM 1574 C C . VAL A 1 197 ? -3.142 2.596 5.830 1.00 97.19 197 VAL A C 1
ATOM 1576 O O . VAL A 1 197 ? -3.950 2.681 6.756 1.00 97.19 197 VAL A O 1
ATOM 1579 N N . GLN A 1 198 ? -3.197 3.398 4.766 1.00 96.56 198 GLN A N 1
ATOM 1580 C CA . GLN A 1 198 ? -4.201 4.449 4.600 1.00 96.56 198 GLN A CA 1
ATOM 1581 C C . GLN A 1 198 ? -5.615 3.876 4.488 1.00 96.56 198 GLN A C 1
ATOM 1583 O O . GLN A 1 198 ? -6.534 4.404 5.116 1.00 96.56 198 GLN A O 1
ATOM 1588 N N . ALA A 1 199 ? -5.792 2.793 3.727 1.00 96.06 199 ALA A N 1
ATOM 1589 C CA . ALA A 1 199 ? -7.092 2.152 3.576 1.00 96.06 199 ALA A CA 1
ATOM 1590 C C . ALA A 1 199 ? -7.623 1.632 4.918 1.00 96.06 199 ALA A C 1
ATOM 1592 O O . ALA A 1 199 ? -8.744 1.971 5.290 1.00 96.06 199 ALA A O 1
ATOM 1593 N N . ILE A 1 200 ? -6.799 0.907 5.683 1.00 95.50 200 ILE A N 1
ATOM 1594 C CA . ILE A 1 200 ? -7.184 0.365 6.996 1.00 95.50 200 ILE A CA 1
ATOM 1595 C C . ILE A 1 200 ? -7.466 1.493 7.995 1.00 95.50 200 ILE A C 1
ATOM 1597 O O . ILE A 1 200 ? -8.474 1.463 8.700 1.00 95.50 200 ILE A O 1
ATOM 1601 N N . THR A 1 201 ? -6.607 2.516 8.035 1.00 95.88 201 THR A N 1
ATOM 1602 C CA . THR A 1 201 ? -6.786 3.682 8.916 1.00 95.88 201 THR A CA 1
ATOM 1603 C C . THR A 1 201 ? -8.117 4.378 8.643 1.00 95.88 201 THR A C 1
ATOM 1605 O O . THR A 1 201 ? -8.841 4.713 9.577 1.00 95.88 201 THR A O 1
ATOM 1608 N N . ARG A 1 202 ? -8.471 4.560 7.366 1.00 94.44 202 ARG A N 1
ATOM 1609 C CA . ARG A 1 202 ? -9.716 5.218 6.959 1.00 94.44 202 ARG A CA 1
ATOM 1610 C C . ARG A 1 202 ? -10.948 4.356 7.229 1.00 94.44 202 ARG A C 1
ATOM 1612 O O . ARG A 1 202 ? -11.952 4.880 7.699 1.00 94.44 202 ARG A O 1
ATOM 1619 N N . GLU A 1 203 ? -10.885 3.070 6.898 1.00 93.44 203 GLU A N 1
ATOM 1620 C CA . GLU A 1 203 ? -12.038 2.168 6.961 1.00 93.44 203 GLU A CA 1
ATOM 1621 C C . GLU A 1 203 ? -12.387 1.763 8.392 1.00 93.44 203 GLU A C 1
ATOM 1623 O O . GLU A 1 203 ? -13.563 1.654 8.706 1.00 93.44 203 GLU A O 1
ATOM 1628 N N . TYR A 1 204 ? -11.397 1.634 9.277 1.00 93.50 204 TYR A N 1
ATOM 1629 C CA . TYR A 1 204 ? -11.609 1.133 10.639 1.00 93.50 204 TYR A CA 1
ATOM 1630 C C . TYR A 1 204 ? -11.245 2.140 11.734 1.00 93.50 204 TYR A C 1
ATOM 1632 O O . TYR A 1 204 ? -11.153 1.774 12.904 1.00 93.50 204 TYR A O 1
ATOM 1640 N N . SER A 1 205 ? -10.971 3.400 11.375 1.00 95.06 205 SER A N 1
ATOM 1641 C CA . SER A 1 205 ? -10.447 4.411 12.307 1.00 95.06 205 SER A CA 1
ATOM 1642 C C . SER A 1 205 ? -9.250 3.895 13.115 1.00 95.06 205 SER A C 1
ATOM 1644 O O . SER A 1 205 ? -9.144 4.154 14.314 1.00 95.06 205 SER A O 1
ATOM 1646 N N . ALA A 1 206 ? -8.371 3.113 12.485 1.00 95.94 206 ALA A N 1
ATOM 1647 C CA . ALA A 1 206 ? -7.262 2.473 13.180 1.00 95.94 206 ALA A CA 1
ATOM 1648 C C . ALA A 1 206 ? -6.252 3.511 13.696 1.00 95.94 206 ALA A C 1
ATOM 1650 O O . ALA A 1 206 ? -5.945 4.492 13.018 1.00 95.94 206 ALA A O 1
ATOM 1651 N N . LYS A 1 207 ? -5.682 3.278 14.880 1.00 97.00 207 LYS A N 1
ATOM 1652 C CA . LYS A 1 207 ? -4.556 4.070 15.381 1.00 97.00 207 LYS A CA 1
ATOM 1653 C C . LYS A 1 207 ? -3.276 3.615 14.691 1.00 97.00 207 LYS A C 1
ATOM 1655 O O . LYS A 1 207 ? -2.929 2.440 14.780 1.00 97.00 207 LYS A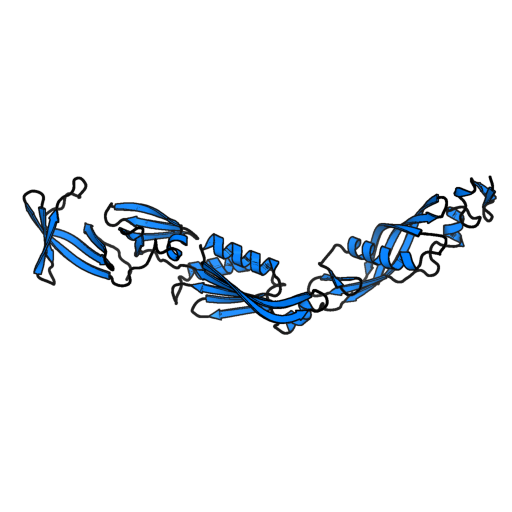 O 1
ATOM 1660 N N . LEU A 1 208 ? -2.581 4.547 14.044 1.00 97.81 208 LEU A N 1
ATOM 1661 C CA . LEU A 1 208 ? -1.325 4.307 13.337 1.00 97.81 208 LEU A CA 1
ATOM 1662 C C . LEU A 1 208 ? -0.129 4.839 14.135 1.00 97.81 208 LEU A C 1
ATOM 1664 O O . LEU A 1 208 ? -0.102 6.005 14.520 1.00 97.81 208 LEU A O 1
ATOM 1668 N N . ILE A 1 209 ? 0.889 4.000 14.312 1.00 97.88 209 ILE A N 1
ATOM 1669 C CA . ILE A 1 209 ? 2.227 4.384 14.776 1.00 97.88 209 ILE A CA 1
ATOM 1670 C C . ILE A 1 209 ? 3.236 3.913 13.729 1.00 97.88 209 ILE A C 1
ATOM 1672 O O . ILE A 1 209 ? 3.176 2.769 13.287 1.00 97.88 209 ILE A O 1
ATOM 1676 N N . THR A 1 210 ? 4.157 4.787 13.321 1.00 97.81 210 THR A N 1
ATOM 1677 C CA . THR A 1 210 ? 5.203 4.455 12.341 1.00 97.81 210 THR A CA 1
ATOM 1678 C C . THR A 1 210 ? 6.576 4.541 12.992 1.00 97.81 210 THR A C 1
ATOM 1680 O O . THR A 1 210 ? 6.877 5.529 13.657 1.00 97.81 210 THR A O 1
ATOM 1683 N N . THR A 1 211 ? 7.416 3.530 12.788 1.00 97.62 211 THR A N 1
ATOM 1684 C CA . THR A 1 211 ? 8.808 3.505 13.256 1.00 97.62 211 THR A CA 1
ATOM 1685 C C . THR A 1 211 ? 9.750 3.081 12.132 1.00 97.62 211 THR A C 1
ATOM 1687 O O . THR A 1 211 ? 9.326 2.504 11.131 1.00 97.62 211 THR A O 1
ATOM 1690 N N . PHE A 1 212 ? 11.040 3.386 12.274 1.00 96.94 212 PHE A N 1
ATOM 1691 C CA . PHE A 1 212 ? 12.066 3.019 11.301 1.00 96.94 212 PHE A CA 1
ATOM 1692 C C . PHE A 1 212 ? 13.272 2.403 12.006 1.00 96.94 212 PHE A C 1
ATOM 1694 O O . PHE A 1 212 ? 13.850 3.012 12.906 1.00 96.94 212 PHE A O 1
ATOM 1701 N N . LYS A 1 213 ? 13.669 1.204 11.575 1.00 95.88 213 LYS A N 1
ATOM 1702 C CA . LYS A 1 213 ? 14.888 0.528 12.022 1.00 95.88 213 LYS A CA 1
ATOM 1703 C C . LYS A 1 213 ? 15.921 0.567 10.904 1.00 95.88 213 LYS A C 1
ATOM 1705 O O . LYS A 1 213 ? 15.798 -0.167 9.924 1.00 95.88 213 LYS A O 1
ATOM 1710 N N . ALA A 1 214 ? 16.949 1.395 11.065 1.00 93.38 214 ALA A N 1
ATOM 1711 C CA . ALA A 1 214 ? 18.072 1.455 10.137 1.00 93.38 214 ALA A CA 1
ATOM 1712 C C . ALA A 1 214 ? 18.866 0.134 10.143 1.00 93.38 214 ALA A C 1
ATOM 1714 O O . ALA A 1 214 ? 19.140 -0.431 11.201 1.00 93.38 214 ALA A O 1
ATOM 1715 N N . THR A 1 215 ? 19.239 -0.357 8.961 1.00 89.88 215 THR A N 1
ATOM 1716 C CA . THR A 1 215 ? 20.024 -1.592 8.789 1.00 89.88 215 THR A CA 1
ATOM 1717 C C . THR A 1 215 ? 21.312 -1.370 8.008 1.00 89.88 215 THR A C 1
ATOM 1719 O O . THR A 1 215 ? 22.292 -2.070 8.236 1.00 89.88 215 THR A O 1
ATOM 1722 N N . ARG A 1 216 ? 21.327 -0.436 7.050 1.00 89.31 216 ARG A N 1
ATOM 1723 C CA . ARG A 1 216 ? 22.490 -0.188 6.188 1.00 89.31 216 ARG A CA 1
ATOM 1724 C C . ARG A 1 216 ? 22.505 1.253 5.704 1.00 89.31 216 ARG A C 1
ATOM 1726 O O . ARG A 1 216 ? 21.477 1.752 5.269 1.00 89.31 216 ARG A O 1
ATOM 1733 N N . PHE A 1 217 ? 23.665 1.898 5.688 1.00 90.56 217 PHE A N 1
ATOM 1734 C CA . PHE A 1 217 ? 23.814 3.203 5.047 1.00 90.56 217 PHE A CA 1
ATOM 1735 C C . PHE A 1 217 ? 24.126 3.051 3.551 1.00 90.56 217 PHE A C 1
ATOM 1737 O O . PHE A 1 217 ? 24.987 2.259 3.161 1.00 90.56 217 PHE A O 1
ATOM 1744 N N . ASN A 1 218 ? 23.419 3.790 2.695 1.00 86.38 218 ASN A N 1
ATOM 1745 C CA . ASN A 1 218 ? 23.686 3.828 1.261 1.00 86.38 218 ASN A CA 1
ATOM 1746 C C . ASN A 1 218 ? 24.486 5.088 0.914 1.00 86.38 218 ASN A C 1
ATOM 1748 O O . ASN A 1 218 ? 23.908 6.156 0.721 1.00 86.38 218 ASN A O 1
ATOM 1752 N N . HIS A 1 219 ? 25.806 4.938 0.776 1.00 86.88 219 HIS A N 1
ATOM 1753 C CA . HIS A 1 219 ? 26.719 6.042 0.458 1.00 86.88 219 HIS A CA 1
ATOM 1754 C C . HIS A 1 219 ? 26.387 6.759 -0.856 1.00 86.88 219 HIS A C 1
ATOM 1756 O O . HIS A 1 219 ? 26.555 7.968 -0.934 1.00 86.88 219 HIS A O 1
ATOM 1762 N N . ARG A 1 220 ? 25.867 6.051 -1.870 1.00 84.19 220 ARG A N 1
ATOM 1763 C CA . ARG A 1 220 ? 25.506 6.675 -3.156 1.00 84.19 220 ARG A CA 1
ATOM 1764 C C . ARG A 1 220 ? 24.298 7.600 -3.038 1.00 84.19 220 ARG A C 1
ATOM 1766 O O . ARG A 1 220 ? 24.236 8.600 -3.734 1.00 84.19 220 ARG A O 1
ATOM 1773 N N . LYS A 1 221 ? 23.330 7.247 -2.186 1.00 81.94 221 LYS A N 1
ATOM 1774 C CA . LYS A 1 221 ? 22.093 8.023 -1.989 1.00 81.94 221 LYS A CA 1
ATOM 1775 C C . LYS A 1 221 ? 22.137 8.947 -0.769 1.00 81.94 221 LYS A C 1
ATOM 1777 O O . LYS A 1 221 ? 21.163 9.645 -0.525 1.00 81.94 221 LYS A O 1
ATOM 1782 N N . GLY A 1 222 ? 23.210 8.903 0.024 1.00 89.44 222 GLY A N 1
ATOM 1783 C CA . GLY A 1 222 ? 23.320 9.652 1.278 1.00 89.44 222 GLY A CA 1
ATOM 1784 C C . GLY A 1 222 ? 22.215 9.327 2.292 1.00 89.44 222 GLY A C 1
ATOM 1785 O O . GLY A 1 222 ? 21.863 10.178 3.099 1.00 89.44 222 GLY A O 1
ATOM 1786 N N . ALA A 1 223 ? 21.632 8.125 2.234 1.00 88.62 223 ALA A N 1
ATOM 1787 C CA . ALA A 1 223 ? 20.422 7.785 2.980 1.00 88.62 223 ALA A CA 1
ATOM 1788 C C . ALA A 1 223 ? 20.532 6.433 3.693 1.00 88.62 223 ALA A C 1
ATOM 1790 O O . ALA A 1 223 ? 21.092 5.465 3.164 1.00 88.62 223 ALA A O 1
ATOM 1791 N N . TRP A 1 224 ? 19.938 6.352 4.885 1.00 89.38 224 TRP A N 1
ATOM 1792 C CA . TRP A 1 224 ? 19.774 5.094 5.605 1.00 89.38 224 TRP A CA 1
ATOM 1793 C C . TRP A 1 224 ? 18.722 4.213 4.932 1.00 89.38 224 TRP A C 1
ATOM 1795 O O . TRP A 1 224 ? 17.613 4.642 4.626 1.00 89.38 224 TRP A O 1
ATOM 1805 N N . GLN A 1 225 ? 19.078 2.951 4.734 1.00 89.56 225 GLN A N 1
ATOM 1806 C CA . GLN A 1 225 ? 18.183 1.866 4.366 1.00 89.56 225 GLN A CA 1
ATOM 1807 C C . GLN A 1 225 ? 17.836 1.073 5.622 1.00 89.56 225 GLN A C 1
ATOM 1809 O O . GLN A 1 225 ? 18.663 0.921 6.525 1.00 89.56 225 GLN A O 1
ATOM 1814 N N . GLY A 1 226 ? 16.611 0.570 5.676 1.00 92.00 226 GLY A N 1
ATOM 1815 C CA . GLY A 1 226 ? 16.088 -0.096 6.854 1.00 92.00 226 GLY A CA 1
ATOM 1816 C C . GLY A 1 226 ? 14.684 -0.627 6.638 1.00 92.00 226 GLY A C 1
ATOM 1817 O O . GLY A 1 226 ? 14.181 -0.643 5.514 1.00 92.00 226 GLY A O 1
ATOM 1818 N N . VAL A 1 227 ? 14.070 -1.037 7.740 1.00 95.81 227 VAL A N 1
ATOM 1819 C CA . VAL A 1 227 ? 12.689 -1.512 7.782 1.00 95.81 227 VAL A CA 1
ATOM 1820 C C . VAL A 1 227 ? 11.812 -0.421 8.378 1.00 95.81 227 VAL A C 1
ATOM 1822 O O . VAL A 1 227 ? 12.081 0.060 9.480 1.00 95.81 227 VAL A O 1
ATOM 1825 N N . VAL A 1 228 ? 10.759 -0.042 7.659 1.00 97.31 228 VAL A N 1
ATOM 1826 C CA . VAL A 1 228 ? 9.687 0.810 8.181 1.00 97.31 228 VAL A CA 1
ATOM 1827 C C . VAL A 1 228 ? 8.599 -0.088 8.758 1.00 97.31 228 VAL A C 1
ATOM 1829 O O . VAL A 1 228 ? 8.070 -0.942 8.050 1.00 97.31 228 VAL A O 1
ATOM 1832 N N . THR A 1 229 ? 8.235 0.114 10.019 1.00 98.12 229 THR A N 1
ATOM 1833 C CA . THR A 1 229 ? 7.144 -0.622 10.662 1.00 98.12 229 THR A CA 1
ATOM 1834 C C . THR A 1 229 ? 5.942 0.291 10.851 1.00 98.12 229 THR A C 1
ATOM 1836 O O . THR A 1 229 ? 6.049 1.354 11.459 1.00 98.12 229 THR A O 1
ATOM 1839 N N . TYR A 1 230 ? 4.787 -0.150 10.363 1.00 98.25 230 TYR A N 1
ATOM 1840 C CA . TYR A 1 230 ? 3.484 0.463 10.577 1.00 98.25 230 TYR A CA 1
ATOM 1841 C C . TYR A 1 230 ? 2.698 -0.395 11.566 1.00 98.25 230 TYR A C 1
ATOM 1843 O O . TYR A 1 230 ? 2.257 -1.490 11.227 1.00 98.25 230 TYR A O 1
ATOM 1851 N N . SER A 1 231 ? 2.520 0.093 12.789 1.00 97.75 231 SER A N 1
ATOM 1852 C CA . SER A 1 231 ? 1.682 -0.550 13.799 1.00 97.75 231 SER A CA 1
ATOM 1853 C C . SER A 1 231 ? 0.282 0.054 13.751 1.00 97.75 231 SER A C 1
ATOM 1855 O O . SER A 1 231 ? 0.097 1.238 14.037 1.00 97.75 231 SER A O 1
ATOM 1857 N N . LEU A 1 232 ? -0.690 -0.761 13.350 1.00 97.62 232 LEU A N 1
ATOM 1858 C CA . LEU A 1 232 ? -2.102 -0.426 13.240 1.00 97.62 232 LEU A CA 1
ATOM 1859 C C . LEU A 1 232 ? -2.880 -1.131 14.345 1.00 97.62 232 LEU A C 1
ATOM 1861 O O . LEU A 1 232 ? -2.817 -2.354 14.475 1.00 97.62 232 LEU A O 1
ATOM 1865 N N . ARG A 1 233 ? -3.664 -0.369 15.110 1.00 96.00 233 ARG A N 1
ATOM 1866 C CA . ARG A 1 233 ? -4.600 -0.921 16.093 1.00 96.00 233 ARG A CA 1
ATOM 1867 C C . ARG A 1 233 ? -6.032 -0.555 15.721 1.00 96.00 233 ARG A C 1
A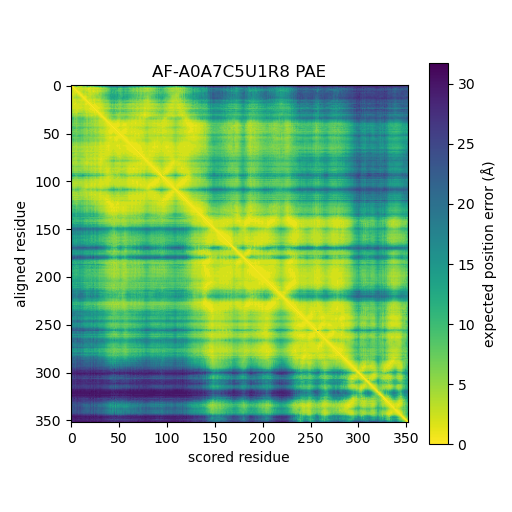TOM 1869 O O . ARG A 1 233 ? -6.336 0.627 15.605 1.00 96.00 233 ARG A O 1
ATOM 1876 N N . ILE A 1 234 ? -6.891 -1.550 15.530 1.00 94.94 234 ILE A N 1
ATOM 1877 C CA . ILE A 1 234 ? -8.304 -1.400 15.162 1.00 94.94 234 ILE A CA 1
ATOM 1878 C C . ILE A 1 234 ? -9.164 -1.481 16.432 1.00 94.94 234 ILE A C 1
ATOM 1880 O O . ILE A 1 234 ? -9.027 -2.460 17.178 1.00 94.94 234 ILE A O 1
ATOM 1884 N N . PRO A 1 235 ? -10.026 -0.483 16.705 1.00 93.94 235 PRO A N 1
ATOM 1885 C CA . PRO A 1 235 ? -10.976 -0.562 17.801 1.00 93.94 235 PRO A CA 1
ATOM 1886 C C . PRO A 1 235 ? -12.087 -1.555 17.443 1.00 93.94 235 PRO A C 1
ATOM 1888 O O . PRO A 1 235 ? -12.681 -1.479 16.371 1.00 93.94 235 PRO A O 1
ATOM 1891 N N . VAL A 1 236 ? -12.353 -2.494 18.345 1.00 92.62 236 VAL A N 1
ATOM 1892 C CA . VAL A 1 236 ? -13.398 -3.509 18.197 1.00 92.62 236 VAL A CA 1
ATOM 1893 C C . VAL A 1 236 ? -14.460 -3.285 19.260 1.00 92.62 236 VAL A C 1
ATOM 1895 O O . VAL A 1 236 ? -14.159 -3.360 20.452 1.00 92.62 236 VAL A O 1
ATOM 1898 N N . LEU A 1 237 ? -15.680 -3.029 18.794 1.00 92.31 237 LEU A N 1
ATOM 1899 C CA . LEU A 1 237 ? -16.908 -2.975 19.578 1.00 92.31 237 LEU A CA 1
ATOM 1900 C C . LEU A 1 237 ? -17.911 -3.959 18.976 1.00 92.31 237 LEU A C 1
ATOM 1902 O O . LEU A 1 237 ? -17.886 -4.215 17.771 1.00 92.31 237 LEU A O 1
ATOM 1906 N N . GLU A 1 238 ? -18.782 -4.499 19.812 1.00 90.00 238 GLU A N 1
ATOM 1907 C CA . GLU A 1 238 ? -19.791 -5.481 19.436 1.00 90.00 238 GLU A CA 1
ATOM 1908 C C . GLU A 1 238 ? -21.188 -4.991 19.793 1.00 90.00 238 GLU A C 1
ATOM 1910 O O . GLU A 1 238 ? -21.392 -4.233 20.741 1.00 90.00 238 GLU A O 1
ATOM 1915 N N . LYS A 1 239 ? -22.171 -5.432 19.008 1.00 91.69 239 LYS A N 1
ATOM 1916 C CA . LYS A 1 239 ? -23.575 -5.151 19.284 1.00 91.69 239 LYS A CA 1
ATOM 1917 C C . LYS A 1 239 ? -23.957 -5.709 20.657 1.00 91.69 239 LYS A C 1
ATOM 1919 O O . LYS A 1 239 ? -23.719 -6.880 20.928 1.00 91.69 239 LYS A O 1
ATOM 1924 N N . GLY A 1 240 ? -24.610 -4.881 21.465 1.00 90.25 240 GLY A N 1
ATOM 1925 C CA . GLY A 1 240 ? -25.018 -5.194 22.833 1.00 90.25 240 GLY A CA 1
ATOM 1926 C C . GLY A 1 240 ? -24.023 -4.739 23.902 1.00 90.25 240 GLY A C 1
ATOM 1927 O O . GLY A 1 240 ? -24.382 -4.740 25.080 1.00 90.25 240 GLY A O 1
ATOM 1928 N N . GLU A 1 241 ? -22.812 -4.308 23.528 1.00 91.50 241 GLU A N 1
ATOM 1929 C CA . GLU A 1 241 ? -21.828 -3.849 24.507 1.00 91.50 241 GLU A CA 1
ATOM 1930 C C . GLU A 1 241 ? -22.214 -2.512 25.134 1.00 91.50 241 GLU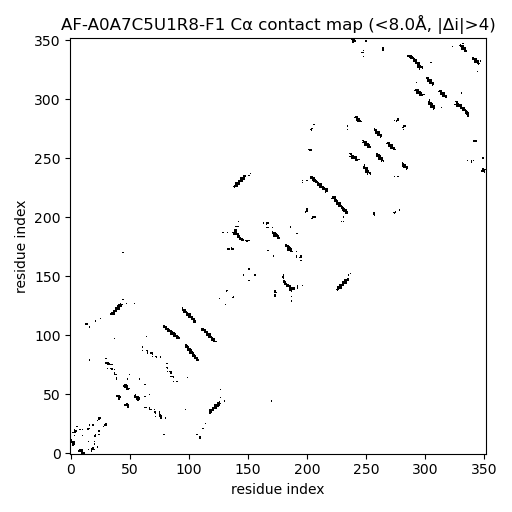 A C 1
ATOM 1932 O O . GLU A 1 241 ? -22.664 -1.584 24.457 1.00 91.50 241 GLU A O 1
ATOM 1937 N N . LEU A 1 242 ? -21.968 -2.401 26.440 1.00 93.81 242 LEU A N 1
ATOM 1938 C CA . LEU A 1 242 ? -22.088 -1.151 27.174 1.00 93.81 242 LEU A CA 1
ATOM 1939 C C . LEU A 1 242 ? -20.842 -0.293 26.932 1.00 93.81 242 LEU A C 1
ATOM 1941 O O . LEU A 1 242 ? -19.711 -0.747 27.101 1.00 93.81 242 LEU A O 1
ATOM 1945 N N . VAL A 1 243 ? -21.042 0.971 26.578 1.00 95.25 243 VAL A N 1
ATOM 1946 C CA . VAL A 1 243 ? -19.961 1.933 26.362 1.00 95.25 243 VAL A CA 1
ATOM 1947 C C . VAL A 1 243 ? -20.277 3.266 27.023 1.00 95.25 243 VAL A C 1
ATOM 1949 O O . VAL A 1 243 ? -21.428 3.680 27.150 1.00 95.25 243 VAL A O 1
ATOM 1952 N N . ILE A 1 244 ? -19.226 3.963 27.432 1.00 94.81 244 ILE A N 1
ATOM 1953 C CA . ILE A 1 244 ? -19.297 5.348 27.875 1.00 94.81 244 ILE A CA 1
ATOM 1954 C C . ILE A 1 244 ? -18.934 6.215 26.678 1.00 94.81 244 ILE A C 1
ATOM 1956 O O . ILE A 1 244 ? -17.819 6.104 26.164 1.00 94.81 244 ILE A O 1
ATOM 1960 N N . TYR A 1 245 ? -19.851 7.089 26.270 1.00 95.44 245 TYR A N 1
ATOM 1961 C CA . TYR A 1 245 ? -19.609 8.099 25.247 1.00 95.44 245 TYR A CA 1
ATOM 1962 C C . TYR A 1 245 ? -19.912 9.488 25.808 1.00 95.44 245 TYR A C 1
ATOM 1964 O O . TYR A 1 245 ? -20.990 9.718 26.351 1.00 95.44 245 TYR A O 1
ATOM 1972 N N . ARG A 1 246 ? -18.937 10.408 25.766 1.00 92.56 246 ARG A N 1
ATOM 1973 C CA . ARG A 1 246 ? -19.087 11.799 26.258 1.00 92.56 246 ARG A CA 1
ATOM 1974 C C . ARG A 1 246 ? -19.753 11.902 27.644 1.00 92.56 246 ARG A C 1
ATOM 1976 O O . ARG A 1 246 ? -20.609 12.749 27.882 1.00 92.56 246 ARG A O 1
ATOM 1983 N N . LYS A 1 247 ? -19.312 11.043 28.574 1.00 89.94 247 LYS A N 1
ATOM 1984 C CA . LYS A 1 247 ? -19.789 10.946 29.972 1.00 89.94 247 LYS A CA 1
ATOM 1985 C C . LYS A 1 247 ? -21.229 10.436 30.158 1.00 89.94 247 LYS A C 1
ATOM 1987 O O . LYS A 1 247 ? -21.751 10.551 31.261 1.00 89.94 247 LYS A O 1
ATOM 1992 N N . SER A 1 248 ? -21.846 9.849 29.135 1.00 91.69 248 SER A N 1
ATOM 1993 C CA . SER A 1 248 ? -23.139 9.159 29.251 1.00 91.69 248 SER A CA 1
ATOM 1994 C C . SER A 1 248 ? -23.004 7.683 28.876 1.00 91.69 248 SER A C 1
ATOM 1996 O O . SER A 1 248 ? -22.074 7.306 28.157 1.00 91.69 248 SER A O 1
ATOM 1998 N N . LEU A 1 249 ? -23.904 6.844 29.394 1.00 93.31 249 LEU A N 1
ATOM 1999 C CA . LEU A 1 249 ? -23.925 5.410 29.110 1.00 93.31 249 LEU A CA 1
ATOM 2000 C C . LEU A 1 249 ? -24.787 5.092 27.892 1.00 93.31 249 LEU A C 1
ATOM 2002 O O . LEU A 1 249 ? -25.932 5.537 27.783 1.00 93.31 249 LEU A O 1
ATOM 2006 N N . TYR A 1 250 ? -24.226 4.275 27.009 1.00 94.50 250 TYR A N 1
ATOM 2007 C CA . TYR A 1 250 ? -24.869 3.812 25.792 1.00 94.50 250 TYR A CA 1
ATOM 2008 C C . TYR A 1 250 ? -24.709 2.306 25.640 1.00 94.50 250 TYR A C 1
ATOM 2010 O O . TYR A 1 250 ? -23.753 1.718 26.143 1.00 94.50 250 TYR A O 1
ATOM 2018 N N . VAL A 1 251 ? -25.611 1.705 24.874 1.00 94.06 251 VAL A N 1
ATOM 2019 C CA . VAL A 1 251 ? -25.443 0.357 24.326 1.00 94.06 251 VAL A CA 1
ATOM 2020 C C . VAL A 1 251 ? -25.123 0.469 22.841 1.00 94.06 251 VAL A C 1
ATOM 2022 O O . VAL A 1 251 ? -25.728 1.272 22.128 1.00 94.06 251 VAL A O 1
ATOM 2025 N N . VAL A 1 252 ? -24.167 -0.324 22.368 1.00 95.56 252 VAL A N 1
ATOM 2026 C CA . VAL A 1 252 ? -23.835 -0.427 20.945 1.00 95.56 252 VAL A CA 1
ATOM 2027 C C . VAL A 1 252 ? -24.964 -1.161 20.220 1.00 95.56 252 VAL A C 1
ATOM 2029 O O . VAL A 1 252 ? -25.195 -2.344 20.456 1.00 95.56 252 VAL A O 1
ATOM 2032 N N . GLU A 1 253 ? -25.675 -0.485 19.319 1.00 93.69 253 GLU A N 1
ATOM 2033 C CA . GLU A 1 253 ? -26.716 -1.119 18.496 1.00 93.69 253 GLU A CA 1
ATOM 2034 C C . GLU A 1 253 ? -26.140 -1.733 17.216 1.00 93.69 253 GLU A C 1
ATOM 2036 O O . GLU A 1 253 ? -26.598 -2.791 16.776 1.00 93.69 253 GLU A O 1
ATOM 2041 N N . ASP A 1 254 ? -25.153 -1.069 16.611 1.00 92.12 254 ASP A N 1
ATOM 2042 C CA . ASP A 1 254 ? -24.520 -1.506 15.369 1.00 92.12 254 ASP A CA 1
ATOM 2043 C C . ASP A 1 254 ? -23.129 -0.879 15.201 1.00 92.12 254 ASP A C 1
ATOM 2045 O O . ASP A 1 254 ? -22.862 0.223 15.686 1.00 92.12 254 ASP A O 1
ATOM 2049 N N . VAL A 1 255 ? -22.248 -1.562 14.473 1.00 90.62 255 VAL A N 1
ATOM 2050 C CA . VAL A 1 255 ? -20.901 -1.082 14.144 1.00 90.62 255 VAL A CA 1
ATOM 2051 C C . VAL A 1 255 ? -20.703 -1.201 12.642 1.00 90.62 255 VAL A C 1
ATOM 2053 O O . VAL A 1 255 ? -20.728 -2.293 12.077 1.00 90.62 255 VAL A O 1
ATOM 2056 N N . LYS A 1 256 ? -20.482 -0.063 11.982 1.00 85.75 256 LYS A N 1
ATOM 2057 C CA . LYS A 1 256 ? -20.284 0.017 10.534 1.00 85.75 256 LYS A CA 1
ATOM 2058 C C . LYS A 1 256 ? -18.945 0.669 10.234 1.00 85.75 256 LYS A C 1
ATOM 2060 O O . LYS A 1 256 ? -18.842 1.894 10.256 1.00 85.75 256 LYS A O 1
ATOM 2065 N N . ARG A 1 257 ? -17.941 -0.138 9.872 1.00 83.50 257 ARG A N 1
ATOM 2066 C CA . ARG A 1 257 ? -16.611 0.322 9.428 1.00 83.50 257 ARG A CA 1
ATOM 2067 C C . ARG A 1 257 ? -15.947 1.288 10.413 1.00 83.50 257 ARG A C 1
ATOM 2069 O O . ARG A 1 257 ? -15.323 0.833 11.359 1.00 83.50 257 ARG A O 1
ATOM 2076 N N . ASN A 1 258 ? -16.093 2.597 10.192 1.00 90.69 258 ASN A N 1
ATOM 2077 C CA . ASN A 1 258 ? -15.491 3.680 10.968 1.00 90.69 258 ASN A CA 1
ATOM 2078 C C . ASN A 1 258 ? -16.489 4.394 11.896 1.00 90.69 258 ASN A C 1
ATOM 2080 O O . ASN A 1 258 ? -16.155 5.425 12.483 1.00 90.69 258 ASN A O 1
ATOM 2084 N N . ARG A 1 259 ? -17.716 3.882 12.019 1.00 93.94 259 ARG A N 1
ATOM 2085 C CA . ARG A 1 259 ? -18.785 4.479 12.821 1.00 93.94 259 ARG A CA 1
ATOM 2086 C C . ARG A 1 259 ? -19.482 3.444 13.688 1.00 93.94 259 ARG A C 1
ATOM 2088 O O . ARG A 1 259 ? -19.536 2.261 13.353 1.00 93.94 259 ARG A O 1
ATOM 2095 N N . VAL A 1 260 ? -20.037 3.918 14.792 1.00 95.31 260 VAL A N 1
ATOM 2096 C CA . VAL A 1 260 ? -20.817 3.125 15.736 1.00 95.31 260 VAL A CA 1
ATOM 2097 C C . VAL A 1 260 ? -22.148 3.816 16.006 1.00 95.31 260 VAL A C 1
ATOM 2099 O O . VAL A 1 260 ? -22.198 5.032 16.198 1.00 95.31 260 VAL A O 1
ATOM 2102 N N . VAL A 1 261 ? -23.223 3.032 15.995 1.00 96.12 261 VAL A N 1
ATOM 2103 C CA . VAL A 1 261 ? -24.567 3.470 16.371 1.00 96.12 261 VAL A CA 1
ATOM 2104 C C . VAL A 1 261 ? -24.777 3.118 17.835 1.00 96.12 261 VAL A C 1
ATOM 2106 O O . VAL A 1 261 ? -24.614 1.966 18.242 1.00 96.12 261 VAL A O 1
ATOM 2109 N N . LEU A 1 262 ? -25.112 4.129 18.622 1.00 95.88 262 LEU A N 1
ATOM 2110 C CA . LEU A 1 262 ? -25.204 4.070 20.069 1.00 95.88 262 LEU A CA 1
ATOM 2111 C C . LEU A 1 262 ? -26.623 4.420 20.509 1.00 95.88 262 LEU A C 1
ATOM 2113 O O . LEU A 1 262 ? -27.200 5.400 20.043 1.00 95.88 262 LEU A O 1
ATOM 2117 N N . TYR A 1 263 ? -27.166 3.657 21.451 1.00 94.25 263 TYR A N 1
ATOM 2118 C CA . TYR A 1 263 ? -28.440 3.953 22.098 1.00 94.25 263 TYR A CA 1
ATOM 2119 C C . TYR A 1 263 ? -28.205 4.468 23.518 1.00 94.25 263 TYR A C 1
ATOM 2121 O O . TYR A 1 263 ? -27.671 3.744 24.357 1.00 94.25 263 TYR A O 1
ATOM 2129 N N . ASN A 1 264 ? -28.576 5.722 23.781 1.00 91.81 264 ASN A N 1
ATOM 2130 C CA . ASN A 1 264 ? -28.385 6.377 25.072 1.00 91.81 264 ASN A CA 1
ATOM 2131 C C . ASN A 1 264 ? -29.379 5.829 26.097 1.00 91.81 264 ASN A C 1
ATOM 2133 O O . ASN A 1 264 ? -30.593 5.981 25.947 1.00 91.81 264 ASN A O 1
ATOM 2137 N N . LEU A 1 265 ? -28.861 5.253 27.179 1.00 86.88 265 LEU A N 1
ATOM 2138 C CA . LEU A 1 265 ? -29.677 4.629 28.218 1.00 86.88 265 LEU A CA 1
ATOM 2139 C C . LEU A 1 265 ? -30.438 5.635 29.095 1.00 86.88 265 LEU A C 1
ATOM 2141 O O . LEU A 1 265 ? -31.430 5.273 29.719 1.00 86.88 265 LEU A O 1
ATOM 2145 N N . SER A 1 266 ? -29.997 6.895 29.139 1.00 83.12 266 SER A N 1
ATOM 2146 C CA . SER A 1 266 ? -30.614 7.944 29.958 1.00 83.12 266 SER A CA 1
ATOM 2147 C C . SER A 1 266 ? -31.687 8.742 29.210 1.00 83.12 266 SER A C 1
ATOM 2149 O O . SER A 1 266 ? -32.731 9.057 29.780 1.00 83.12 266 SER A O 1
ATOM 2151 N N . SER A 1 267 ? -31.451 9.064 27.934 1.00 84.00 267 SER A N 1
ATOM 2152 C CA . SER A 1 267 ? -32.365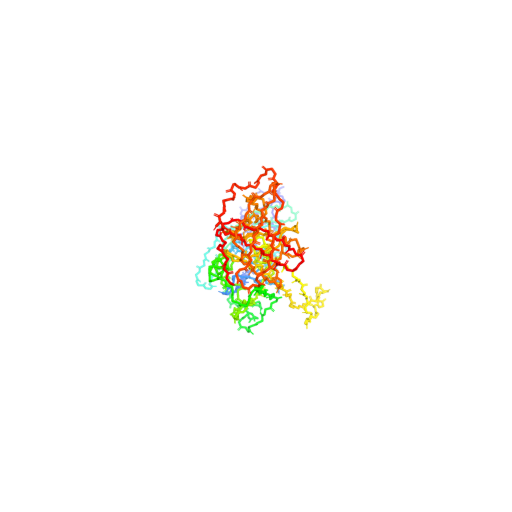 9.863 27.106 1.00 84.00 267 SER A CA 1
ATOM 2153 C C . SER A 1 267 ? -33.235 9.025 26.171 1.00 84.00 267 SER A C 1
ATOM 2155 O O . SER A 1 267 ? -34.168 9.571 25.590 1.00 84.00 267 SER A O 1
ATOM 2157 N N . SER A 1 268 ? -32.961 7.722 26.025 1.00 84.00 268 SER A N 1
ATOM 2158 C CA . SER A 1 268 ? -33.633 6.837 25.057 1.00 84.00 268 SER A CA 1
ATOM 2159 C C . SER A 1 268 ? -33.510 7.317 23.602 1.00 84.00 268 SER A C 1
ATOM 2161 O O . SER A 1 268 ? -34.407 7.117 22.784 1.00 84.00 268 SER A O 1
ATOM 2163 N N . THR A 1 269 ? -32.399 7.981 23.269 1.00 88.56 269 THR A N 1
ATOM 2164 C CA . THR A 1 269 ? -32.113 8.502 21.924 1.00 88.56 269 THR A CA 1
ATOM 2165 C C . THR A 1 269 ? -30.983 7.734 21.256 1.00 88.56 269 THR A C 1
ATOM 2167 O O . THR A 1 269 ? -30.081 7.228 21.921 1.00 88.56 269 THR A O 1
ATOM 2170 N N . ARG A 1 270 ? -31.005 7.685 19.922 1.00 93.75 270 ARG A N 1
ATOM 2171 C CA . ARG A 1 270 ? -29.906 7.144 19.117 1.00 93.75 270 ARG A CA 1
ATOM 2172 C C . ARG A 1 270 ? -28.921 8.239 18.745 1.00 93.75 270 ARG A C 1
ATOM 2174 O O . ARG A 1 270 ? -29.331 9.337 18.377 1.00 93.75 270 ARG A O 1
ATOM 2181 N N . GLU A 1 271 ? -27.641 7.911 18.795 1.00 94.44 271 GLU A N 1
ATOM 2182 C CA . GLU A 1 271 ? -26.543 8.775 18.380 1.00 94.44 271 GLU A CA 1
ATOM 2183 C C . GLU A 1 271 ? -25.547 7.984 17.535 1.00 94.44 271 GLU A C 1
ATOM 2185 O O . GLU A 1 271 ? -25.337 6.789 17.736 1.00 94.44 271 GLU A O 1
ATOM 2190 N N . GLU A 1 272 ? -24.921 8.656 16.577 1.00 95.38 272 GLU A N 1
ATOM 2191 C CA . GLU A 1 272 ? -23.864 8.077 15.757 1.00 95.38 272 GLU A CA 1
ATOM 2192 C C . GLU A 1 272 ? -22.531 8.710 16.153 1.00 95.38 272 GLU A C 1
ATOM 2194 O O . GLU A 1 272 ? -22.393 9.934 16.171 1.00 95.38 272 GLU A O 1
ATOM 2199 N N . ALA A 1 273 ? -21.541 7.876 16.462 1.00 94.31 273 ALA A N 1
ATOM 2200 C CA . ALA A 1 273 ? -20.203 8.321 16.818 1.00 94.31 273 ALA A CA 1
ATOM 2201 C C . ALA A 1 273 ? -19.165 7.770 15.836 1.00 94.31 273 ALA A C 1
ATOM 2203 O O . ALA A 1 273 ? -19.270 6.652 15.328 1.00 94.31 273 ALA A O 1
ATOM 2204 N N . SER A 1 274 ? -18.117 8.556 15.589 1.00 94.50 274 SER A N 1
ATOM 2205 C CA . SER A 1 274 ? -16.923 8.058 14.905 1.00 94.50 274 SER A CA 1
ATOM 2206 C C . SER A 1 274 ? -16.171 7.095 15.821 1.00 94.50 274 SER A C 1
ATOM 2208 O O . SER A 1 274 ? -15.926 7.421 16.983 1.00 94.50 274 SER A O 1
ATOM 2210 N N . LEU A 1 275 ? -15.702 5.961 15.296 1.00 93.81 275 LEU A N 1
ATOM 2211 C CA . LEU A 1 275 ? -14.850 5.038 16.055 1.00 93.81 275 LEU A CA 1
ATOM 2212 C C . LEU A 1 275 ? -13.512 5.665 16.462 1.00 93.81 275 LEU A C 1
ATOM 2214 O O . LEU A 1 275 ? -12.896 5.225 17.430 1.00 93.81 275 LEU A O 1
ATOM 2218 N N . SER A 1 276 ? -13.083 6.746 15.800 1.00 94.06 276 SER A N 1
ATOM 2219 C CA . SER A 1 276 ? -11.916 7.523 16.235 1.00 94.06 276 SER A CA 1
ATOM 2220 C C . SER A 1 276 ? -12.074 8.105 17.646 1.00 94.06 276 SER A C 1
ATOM 2222 O O . SER A 1 276 ? -11.064 8.351 18.307 1.00 94.06 276 SER A O 1
ATOM 2224 N N . ALA A 1 277 ? -13.314 8.274 18.130 1.00 95.69 277 ALA A N 1
ATOM 2225 C CA . ALA A 1 277 ? -13.614 8.676 19.503 1.00 95.69 277 ALA A CA 1
ATOM 2226 C C . ALA A 1 277 ? -12.997 7.722 20.541 1.00 95.69 277 ALA A C 1
ATOM 2228 O O . ALA A 1 277 ? -12.678 8.148 21.652 1.00 95.69 277 ALA A O 1
ATOM 2229 N N . TYR A 1 278 ? -12.773 6.454 20.167 1.00 95.56 278 TYR A N 1
ATOM 2230 C CA . TYR A 1 278 ? -12.137 5.458 21.025 1.00 95.56 278 TYR A CA 1
ATOM 2231 C C . TYR A 1 278 ? -10.707 5.852 21.408 1.00 95.56 278 TYR A C 1
ATOM 2233 O O . TYR A 1 278 ? -10.288 5.729 22.556 1.00 95.56 278 TYR A O 1
ATOM 2241 N N . TRP A 1 279 ? -9.947 6.388 20.452 1.00 95.12 279 TRP A N 1
ATOM 2242 C CA . TRP A 1 279 ? -8.532 6.703 20.657 1.00 95.12 279 TRP A CA 1
ATOM 2243 C C . TRP A 1 279 ? -8.287 7.995 21.426 1.00 95.12 279 TRP A C 1
ATOM 2245 O O . TRP A 1 279 ? -7.232 8.127 22.045 1.00 95.12 279 TRP A O 1
ATOM 2255 N N . ILE A 1 280 ? -9.240 8.928 21.383 1.00 94.00 280 ILE A N 1
ATOM 2256 C CA . ILE A 1 280 ? -9.192 10.191 22.135 1.00 94.00 280 ILE A CA 1
ATOM 2257 C C . ILE A 1 280 ? -9.838 10.072 23.525 1.00 94.00 280 ILE A C 1
ATOM 2259 O O . ILE A 1 280 ? -9.831 11.035 24.283 1.00 94.00 280 ILE A O 1
ATOM 2263 N N . GLY A 1 281 ? -10.389 8.901 23.867 1.0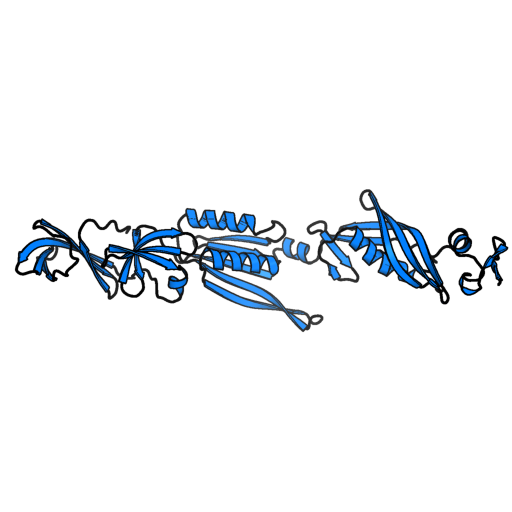0 92.50 281 GLY A N 1
ATOM 2264 C CA . GLY A 1 281 ? -10.999 8.625 25.170 1.00 92.50 281 GLY A CA 1
ATOM 2265 C C . GLY A 1 281 ? -12.438 9.123 25.331 1.00 92.50 281 GLY A C 1
ATOM 2266 O O . GLY A 1 281 ? -12.992 9.016 26.424 1.00 92.50 281 GLY A O 1
ATOM 2267 N N . GLU A 1 282 ? -13.063 9.640 24.268 1.00 94.75 282 GLU A N 1
ATOM 2268 C CA . GLU A 1 282 ? -14.478 10.028 24.293 1.00 94.75 282 GLU A CA 1
ATOM 2269 C C . GLU A 1 282 ? -15.409 8.818 24.301 1.00 94.75 282 GLU A C 1
ATOM 2271 O O . GLU A 1 282 ? -16.490 8.916 24.873 1.00 94.75 282 GLU A O 1
ATOM 2276 N N . LEU A 1 283 ? -14.992 7.713 23.677 1.00 95.50 283 LEU A N 1
ATOM 2277 C CA . LEU A 1 283 ? -15.704 6.439 23.618 1.00 95.50 283 LEU A CA 1
ATOM 2278 C C . LEU A 1 283 ? -14.862 5.364 24.311 1.00 95.50 283 LEU A C 1
ATOM 2280 O O . LEU A 1 283 ? -13.731 5.114 23.906 1.00 95.50 283 LEU A O 1
ATOM 2284 N N . LYS A 1 284 ? -15.382 4.700 25.340 1.00 94.12 284 LYS A N 1
ATOM 2285 C CA . LYS A 1 284 ? -14.651 3.618 26.018 1.00 94.12 284 LYS A CA 1
ATOM 2286 C C . LYS A 1 284 ? -15.579 2.532 26.537 1.00 94.12 284 LYS A C 1
ATOM 2288 O O . LYS A 1 284 ? -16.717 2.806 26.907 1.00 94.12 284 LYS A O 1
ATOM 2293 N N . CYS A 1 285 ? -15.061 1.313 26.617 1.00 91.62 285 CYS A N 1
ATOM 2294 C CA . CYS A 1 285 ? -15.698 0.252 27.387 1.00 91.62 285 CYS A CA 1
ATOM 2295 C C . CYS A 1 285 ? -15.443 0.525 28.882 1.00 91.62 285 CYS A C 1
ATOM 2297 O O . CYS A 1 285 ? -14.292 0.797 29.246 1.00 91.62 285 CYS A O 1
ATOM 2299 N N . PRO A 1 286 ? -16.473 0.507 29.742 1.00 91.50 286 PRO A N 1
ATOM 2300 C CA . PRO A 1 286 ? -16.281 0.609 31.184 1.00 91.50 286 PRO A CA 1
ATOM 2301 C C . PRO A 1 286 ? -15.468 -0.585 31.700 1.00 91.50 286 PRO A C 1
ATOM 2303 O O . PRO A 1 286 ? -15.591 -1.697 31.193 1.00 91.50 286 PRO A O 1
ATOM 2306 N N . SER A 1 287 ? -14.618 -0.355 32.702 1.00 89.06 287 SER A N 1
ATOM 2307 C CA . SER A 1 287 ? -13.792 -1.416 33.302 1.00 89.06 287 SER A CA 1
ATOM 2308 C C . SER A 1 287 ? -14.540 -2.185 34.387 1.00 89.06 287 SER A C 1
ATOM 2310 O O . SER A 1 287 ? -14.205 -3.332 34.676 1.00 89.06 287 SER A O 1
ATOM 2312 N N . ARG A 1 288 ? -15.533 -1.548 35.014 1.00 88.50 288 ARG A N 1
ATOM 2313 C CA . ARG A 1 288 ? -16.420 -2.163 36.005 1.00 88.50 288 ARG A CA 1
ATOM 2314 C C . ARG A 1 288 ? -17.854 -1.847 35.639 1.00 88.50 288 ARG A C 1
ATOM 2316 O O . ARG A 1 288 ? -18.157 -0.690 35.361 1.00 88.50 288 ARG A O 1
ATOM 2323 N N . VAL A 1 289 ? -18.703 -2.868 35.649 1.00 89.12 289 VAL A N 1
ATOM 2324 C CA . VAL A 1 289 ? -20.140 -2.741 35.416 1.00 89.12 289 VAL A CA 1
ATOM 2325 C C . VAL A 1 289 ? -20.864 -3.531 36.494 1.00 89.12 289 VAL A C 1
ATOM 2327 O O . VAL A 1 289 ? -20.652 -4.733 36.636 1.00 89.12 289 VAL A O 1
ATOM 2330 N N . GLU A 1 290 ? -21.721 -2.848 37.238 1.00 87.50 290 GLU A N 1
ATOM 2331 C CA . GLU A 1 290 ? -22.627 -3.430 38.219 1.00 87.50 290 GLU A CA 1
ATOM 2332 C C . GLU A 1 290 ? -24.056 -3.117 37.784 1.00 87.50 290 GLU A C 1
ATOM 2334 O O . GLU A 1 290 ? -24.393 -1.971 37.478 1.00 87.50 290 GLU A O 1
ATOM 2339 N N . VAL A 1 291 ? -24.893 -4.150 37.724 1.00 87.06 291 VAL A N 1
ATOM 2340 C CA . VAL A 1 291 ? -26.302 -4.023 37.351 1.00 87.06 291 VAL A CA 1
ATOM 2341 C C . VAL A 1 291 ? -27.139 -4.526 38.510 1.00 87.06 291 VAL A C 1
ATOM 2343 O O . VAL A 1 291 ? -27.110 -5.709 38.842 1.00 87.06 291 VAL A O 1
ATOM 2346 N N . GLU A 1 292 ? -27.900 -3.625 39.114 1.00 85.94 292 GLU A N 1
ATOM 2347 C CA . GLU A 1 292 ? -28.828 -3.943 40.191 1.00 85.94 292 GLU A CA 1
ATOM 2348 C C . GLU A 1 292 ? -30.267 -3.832 39.684 1.00 85.94 292 GLU A C 1
ATOM 2350 O O . GLU A 1 292 ? -30.653 -2.847 39.048 1.00 85.94 292 GLU A O 1
ATOM 2355 N N . ARG A 1 293 ? -31.077 -4.852 39.972 1.00 86.56 293 ARG A N 1
ATOM 2356 C CA . ARG A 1 293 ? -32.494 -4.903 39.608 1.00 86.56 293 ARG A CA 1
ATOM 2357 C C . ARG A 1 293 ? -33.348 -4.418 40.774 1.00 86.56 293 ARG A C 1
ATOM 2359 O O . ARG A 1 293 ? -33.213 -4.908 41.890 1.00 86.56 293 ARG A O 1
ATOM 2366 N N . TYR A 1 294 ? -34.278 -3.521 40.479 1.00 85.94 294 TYR A N 1
ATOM 2367 C CA . TYR A 1 294 ? -35.253 -2.978 41.413 1.00 85.94 294 TYR A CA 1
ATOM 2368 C C . TYR A 1 294 ? -36.676 -3.182 40.881 1.00 85.94 294 TYR A C 1
ATOM 2370 O O . TYR A 1 294 ? -36.917 -3.144 39.672 1.00 85.94 294 TYR A O 1
ATOM 2378 N N . VAL A 1 295 ? -37.634 -3.361 41.788 1.00 85.62 295 VAL A N 1
ATOM 2379 C CA . VAL A 1 295 ? -39.068 -3.423 41.473 1.00 85.62 295 VAL A CA 1
ATOM 2380 C C . VAL A 1 295 ? -39.760 -2.212 42.086 1.00 85.62 295 VAL A C 1
ATOM 2382 O O . VAL A 1 295 ? -39.554 -1.898 43.258 1.00 85.62 295 VAL A O 1
ATOM 2385 N N . VAL A 1 296 ? -40.571 -1.507 41.297 1.00 85.81 296 VAL A N 1
ATOM 2386 C CA . VAL A 1 296 ? -41.317 -0.329 41.760 1.00 85.81 296 VAL A CA 1
ATOM 2387 C C . VAL A 1 296 ? -42.368 -0.755 42.784 1.00 85.81 296 VAL A C 1
ATOM 2389 O O . VAL A 1 296 ? -43.306 -1.476 42.448 1.00 85.81 296 VAL A O 1
ATOM 2392 N N . LYS A 1 297 ? -42.227 -0.282 44.025 1.00 86.44 297 LYS A N 1
ATOM 2393 C CA . LYS A 1 297 ? -43.129 -0.588 45.144 1.00 86.44 297 LYS A CA 1
ATOM 2394 C C . LYS A 1 297 ? -44.235 0.454 45.286 1.00 86.44 297 LYS A C 1
ATOM 2396 O O . LYS A 1 297 ? -45.393 0.088 45.453 1.00 86.44 297 LYS A O 1
ATOM 2401 N N . SER A 1 298 ? -43.893 1.739 45.203 1.00 82.69 298 SER A N 1
ATOM 2402 C CA . SER A 1 298 ? -44.875 2.826 45.243 1.00 82.69 298 SER A CA 1
ATOM 2403 C C . SER A 1 298 ? -44.441 4.025 44.400 1.00 82.69 298 SER A C 1
ATOM 2405 O O . SER A 1 298 ? -43.262 4.213 44.085 1.00 82.69 298 SER A O 1
ATOM 2407 N N . VAL A 1 299 ? -45.427 4.827 43.996 1.00 80.81 299 VAL A N 1
ATOM 2408 C CA . VAL A 1 299 ? -45.231 6.099 43.294 1.00 80.81 299 VAL A CA 1
ATOM 2409 C C . VAL A 1 299 ? -45.988 7.164 44.077 1.00 80.81 299 VAL A C 1
ATOM 2411 O O . VAL A 1 299 ? -47.212 7.230 44.021 1.00 80.81 299 VAL A O 1
ATOM 2414 N N . GLU A 1 300 ? -45.262 7.990 44.822 1.00 80.50 300 GLU A N 1
ATOM 2415 C CA . GLU A 1 300 ? -45.822 8.970 45.757 1.00 80.50 300 GLU A CA 1
ATOM 2416 C C . GLU A 1 300 ? -45.236 10.354 45.474 1.00 80.50 300 GLU A C 1
ATOM 2418 O O . GLU A 1 300 ? -44.020 10.515 45.371 1.00 80.50 300 GLU A O 1
ATOM 2423 N N . ASN A 1 301 ? -46.086 11.379 45.346 1.00 71.25 301 ASN A N 1
ATOM 2424 C CA . ASN A 1 301 ? -45.671 12.788 45.238 1.00 71.25 301 ASN A CA 1
ATOM 2425 C C . ASN A 1 301 ? -44.562 13.059 44.191 1.00 71.25 301 ASN A C 1
ATOM 2427 O O . ASN A 1 301 ? -43.630 13.827 44.430 1.00 71.25 301 ASN A O 1
ATOM 2431 N N . GLY A 1 302 ? -44.623 12.394 43.029 1.00 71.00 302 GLY A N 1
ATOM 2432 C CA . GLY A 1 302 ? -43.621 12.541 41.961 1.00 71.00 302 GLY A CA 1
ATOM 2433 C C . GLY A 1 302 ? -42.282 11.833 42.224 1.00 71.00 302 GLY A C 1
ATOM 2434 O O . GLY A 1 302 ? -41.320 12.039 41.480 1.00 71.00 302 GLY A O 1
ATOM 2435 N N . ARG A 1 303 ? -42.202 10.988 43.256 1.00 79.25 303 ARG A N 1
ATOM 2436 C CA . ARG A 1 303 ? -41.076 10.092 43.540 1.00 79.25 303 ARG A CA 1
ATOM 2437 C C . ARG A 1 303 ? -41.504 8.650 43.306 1.00 79.25 303 ARG A C 1
ATOM 2439 O O . ARG A 1 303 ? -42.602 8.251 43.676 1.00 79.25 303 ARG A O 1
ATOM 2446 N N . ILE A 1 304 ? -40.631 7.882 42.677 1.00 81.31 304 ILE A N 1
ATOM 2447 C CA . ILE A 1 304 ? -40.811 6.449 42.463 1.00 81.31 304 ILE A CA 1
ATOM 2448 C C . ILE A 1 304 ? -39.884 5.750 43.450 1.00 81.31 304 ILE A C 1
ATOM 2450 O O . ILE A 1 304 ? -38.677 6.002 43.435 1.00 81.31 304 ILE A O 1
ATOM 2454 N N . ILE A 1 305 ? -40.452 4.917 44.318 1.00 83.56 305 ILE A N 1
ATOM 2455 C CA . ILE A 1 305 ? -39.708 4.117 45.290 1.00 83.56 305 ILE A CA 1
ATOM 2456 C C . ILE A 1 305 ? -39.620 2.704 44.729 1.00 83.56 305 ILE A C 1
ATOM 2458 O O . ILE A 1 305 ? -40.636 2.028 44.548 1.00 83.56 305 ILE A O 1
ATOM 2462 N N . ALA A 1 306 ? -38.402 2.268 44.431 1.00 83.88 306 ALA A N 1
ATOM 2463 C CA . ALA A 1 306 ? -38.127 0.927 43.945 1.00 83.88 306 ALA A CA 1
ATOM 2464 C C . ALA A 1 306 ? -37.266 0.171 44.961 1.00 83.88 306 ALA A C 1
ATOM 2466 O O . ALA A 1 306 ? -36.407 0.765 45.605 1.00 83.88 306 ALA A O 1
ATOM 2467 N N . VAL A 1 307 ? -37.498 -1.129 45.126 1.00 85.81 307 VAL A N 1
ATOM 2468 C CA . VAL A 1 307 ? -36.789 -1.960 46.109 1.00 85.81 307 VAL A CA 1
ATOM 2469 C C . VAL A 1 307 ? -36.042 -3.071 45.388 1.00 85.81 307 VAL A C 1
ATOM 2471 O O . VAL A 1 307 ? -36.589 -3.699 44.481 1.00 85.81 307 VAL A O 1
ATOM 2474 N N . SER A 1 308 ? -34.788 -3.287 45.774 1.00 83.94 308 SER A N 1
ATOM 2475 C CA . SER A 1 308 ? -33.985 -4.404 45.281 1.00 83.94 308 SER A CA 1
ATOM 2476 C C . SER A 1 308 ? -34.357 -5.685 46.023 1.00 83.94 308 SER A C 1
ATOM 2478 O O . SER A 1 308 ? -34.388 -5.714 47.255 1.00 83.94 308 SER A O 1
ATOM 2480 N N . GLU A 1 309 ? -34.606 -6.762 45.280 1.00 72.50 309 GLU A N 1
ATOM 2481 C CA . GLU A 1 309 ? -34.911 -8.075 45.862 1.00 72.50 309 GLU A CA 1
ATOM 2482 C C . GLU A 1 309 ? -33.687 -8.710 46.542 1.00 72.50 309 GLU A C 1
ATOM 2484 O O . GLU A 1 309 ? -33.840 -9.455 47.509 1.00 72.50 309 GLU A O 1
ATOM 2489 N N . SER A 1 310 ? -32.471 -8.402 46.078 1.00 76.25 310 SER A N 1
ATOM 2490 C CA . SER A 1 310 ? -31.235 -9.028 46.565 1.00 76.25 310 SER A CA 1
ATOM 2491 C C . SER A 1 310 ? -30.657 -8.335 47.798 1.00 76.25 310 SER A C 1
ATOM 2493 O O . SER A 1 310 ? -30.227 -8.993 48.742 1.00 76.25 310 SER A O 1
ATOM 2495 N N . THR A 1 311 ? -30.654 -7.004 47.808 1.00 78.19 311 THR A N 1
ATOM 2496 C CA . THR A 1 311 ? -30.002 -6.191 48.849 1.00 78.19 311 THR A CA 1
ATOM 2497 C C . THR A 1 311 ? -30.989 -5.587 49.841 1.00 78.19 311 THR A C 1
ATOM 2499 O O . THR A 1 311 ? -30.561 -5.031 50.850 1.00 78.19 311 THR A O 1
ATOM 2502 N N . LYS A 1 312 ? -32.302 -5.665 49.564 1.00 74.94 312 LYS A N 1
ATOM 2503 C CA . LYS A 1 312 ? -33.364 -4.948 50.296 1.00 74.94 312 LYS A CA 1
ATOM 2504 C C . LYS A 1 312 ? -33.131 -3.431 50.383 1.00 74.94 312 LYS A C 1
ATOM 2506 O O . LYS A 1 312 ? -33.708 -2.770 51.242 1.00 74.94 312 LYS A O 1
ATOM 2511 N N . SER A 1 313 ? -32.288 -2.876 49.509 1.00 81.31 313 SER A N 1
ATOM 2512 C CA . SER A 1 313 ? -32.050 -1.436 49.422 1.00 81.31 313 SER A CA 1
ATOM 2513 C C . SER A 1 313 ? -33.212 -0.745 48.714 1.00 81.31 313 SER A C 1
ATOM 2515 O O . SER A 1 313 ? -33.814 -1.295 47.787 1.00 81.31 313 SER A O 1
ATOM 2517 N N . GLU A 1 314 ? -33.510 0.479 49.144 1.00 82.94 314 GLU A N 1
ATOM 2518 C CA . GLU A 1 314 ? -34.499 1.344 48.507 1.00 82.94 314 GLU A CA 1
ATOM 2519 C C . GLU A 1 314 ? -33.806 2.336 47.567 1.00 82.94 314 GLU A C 1
ATOM 2521 O O . GLU A 1 314 ? -32.825 2.986 47.930 1.00 82.94 314 GLU A O 1
ATOM 2526 N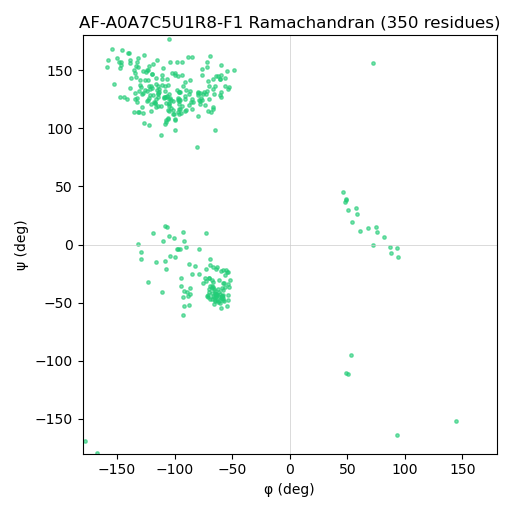 N . LEU A 1 315 ? -34.336 2.468 46.354 1.00 82.44 315 LEU A N 1
ATOM 2527 C CA . LEU A 1 315 ? -33.915 3.434 45.349 1.00 82.44 315 LEU A CA 1
ATOM 2528 C C . LEU A 1 315 ? -35.034 4.457 45.150 1.00 82.44 315 LEU A C 1
ATOM 2530 O O . LEU A 1 315 ? -36.145 4.113 44.744 1.00 82.44 315 LEU A O 1
ATOM 2534 N N . ILE A 1 316 ? -34.729 5.729 45.414 1.00 80.94 316 ILE A N 1
ATOM 2535 C CA . ILE A 1 316 ? -35.676 6.836 45.251 1.00 80.94 316 ILE A CA 1
ATOM 2536 C C . ILE A 1 316 ? -35.363 7.573 43.952 1.00 80.94 316 ILE A C 1
ATOM 2538 O O . ILE A 1 316 ? -34.352 8.266 43.833 1.00 80.94 316 ILE A O 1
ATOM 2542 N N . ILE A 1 317 ? -36.270 7.478 42.986 1.00 78.50 317 ILE A N 1
ATOM 2543 C CA . ILE A 1 317 ? -36.126 8.089 41.666 1.00 78.50 317 ILE A CA 1
ATOM 2544 C C . ILE A 1 317 ? -37.039 9.312 41.597 1.00 78.50 317 ILE A C 1
ATOM 2546 O O . ILE A 1 317 ? -38.254 9.212 41.776 1.00 78.50 317 ILE A O 1
ATOM 2550 N N . ARG A 1 318 ? -36.472 10.492 41.325 1.00 72.38 318 ARG A N 1
ATOM 2551 C CA . ARG A 1 318 ? -37.272 11.701 41.075 1.00 72.38 318 ARG A CA 1
ATOM 2552 C C . ARG A 1 318 ? -37.809 11.667 39.648 1.00 72.38 318 ARG A C 1
ATOM 2554 O O . ARG A 1 318 ? -37.028 11.579 38.702 1.00 72.38 318 ARG A O 1
ATOM 2561 N N . ARG A 1 319 ? -39.129 11.773 39.489 1.00 64.94 319 ARG A N 1
ATOM 2562 C CA . ARG A 1 319 ? -39.777 11.813 38.176 1.00 64.94 319 ARG A CA 1
ATOM 2563 C C . ARG A 1 319 ? -39.382 13.106 37.452 1.00 64.94 319 ARG A C 1
ATOM 2565 O O . ARG A 1 319 ? -39.653 14.199 37.941 1.00 64.94 319 ARG A O 1
ATOM 2572 N N . LYS A 1 320 ? -38.714 12.988 36.301 1.00 62.00 320 LYS A N 1
ATOM 2573 C CA . LYS A 1 320 ? -38.461 14.106 35.375 1.00 62.00 320 LYS A CA 1
ATOM 2574 C C . LYS A 1 320 ? -39.641 14.219 34.400 1.00 62.00 320 LYS A C 1
ATOM 2576 O O . LYS A 1 320 ? -40.381 13.257 34.212 1.00 62.00 320 LYS A O 1
ATOM 2581 N N . HIS A 1 321 ? -39.800 15.372 33.745 1.00 46.53 321 HIS A N 1
ATOM 2582 C CA . HIS A 1 321 ? -40.912 15.630 32.811 1.00 46.53 321 HIS A CA 1
ATOM 2583 C C . HIS A 1 321 ? -41.062 14.586 31.682 1.00 46.53 321 HIS A C 1
ATOM 2585 O O . HIS A 1 321 ? -42.167 14.410 31.185 1.00 46.53 321 HIS A O 1
ATOM 2591 N N . ASN A 1 322 ? -39.991 13.859 31.333 1.00 47.84 322 ASN A N 1
ATOM 2592 C CA . ASN A 1 322 ? -39.964 12.833 30.282 1.00 47.84 322 ASN A CA 1
ATOM 2593 C C . ASN A 1 322 ? -39.856 11.383 30.799 1.00 47.84 322 ASN A C 1
ATOM 2595 O O . ASN A 1 322 ? -39.499 10.486 30.042 1.00 47.84 322 ASN A O 1
ATOM 2599 N N . THR A 1 323 ? -40.108 11.120 32.086 1.00 55.59 323 THR A N 1
ATOM 2600 C CA . THR A 1 323 ? -40.053 9.742 32.606 1.00 55.59 323 THR A CA 1
ATOM 2601 C C . THR A 1 323 ? -41.325 8.973 32.204 1.00 55.59 323 THR A C 1
ATOM 2603 O O . THR A 1 323 ? -42.420 9.460 32.512 1.00 55.59 323 THR A O 1
ATOM 2606 N N . PRO A 1 324 ? -41.215 7.790 31.559 1.00 59.56 324 PRO A N 1
ATOM 2607 C CA . PRO A 1 324 ? -42.356 6.927 31.240 1.00 59.56 324 PRO A CA 1
ATOM 2608 C C . PRO A 1 324 ? -43.273 6.709 32.451 1.00 59.56 324 PRO A C 1
ATOM 2610 O O . PRO A 1 324 ? -42.807 6.725 33.594 1.00 59.56 324 PRO A O 1
ATOM 2613 N N . GLN A 1 325 ? -44.576 6.503 32.223 1.00 64.88 325 GLN A N 1
ATOM 2614 C CA . GLN A 1 325 ? -45.495 6.127 33.303 1.00 64.88 325 GLN A CA 1
ATOM 2615 C C . GLN A 1 325 ? -45.104 4.746 33.843 1.00 64.88 325 GLN A C 1
ATOM 2617 O O . GLN A 1 325 ? -45.424 3.718 33.260 1.00 64.88 325 GLN A O 1
ATOM 2622 N N . LEU A 1 326 ? -44.376 4.744 34.956 1.00 69.44 326 LEU A N 1
ATOM 2623 C CA . LEU A 1 326 ? -44.014 3.551 35.706 1.00 69.44 326 LEU A CA 1
ATOM 2624 C C . LEU A 1 326 ? -45.152 3.200 36.666 1.00 69.44 326 LEU A C 1
ATOM 2626 O O . LEU A 1 326 ? -45.465 3.980 37.565 1.00 69.44 326 LEU A O 1
ATOM 2630 N N . GLY A 1 327 ? -45.765 2.034 36.469 1.00 72.31 327 GLY A N 1
ATOM 2631 C CA . GLY A 1 327 ? -46.728 1.458 37.407 1.00 72.31 327 GLY A CA 1
ATOM 2632 C C . GLY A 1 327 ? -46.042 0.668 38.523 1.00 72.31 327 GLY A C 1
ATOM 2633 O O . GLY A 1 327 ? -44.891 0.245 38.382 1.00 72.31 327 GLY A O 1
ATOM 2634 N N . VAL A 1 328 ? -46.758 0.428 39.622 1.00 78.94 328 VAL A N 1
ATOM 2635 C CA . VAL A 1 328 ? -46.329 -0.515 40.672 1.00 78.94 328 VAL A CA 1
ATOM 2636 C C . VAL A 1 328 ? -46.095 -1.898 40.049 1.00 78.94 328 VAL A C 1
ATOM 2638 O O . VAL A 1 328 ? -46.866 -2.332 39.198 1.00 78.94 328 VAL A O 1
ATOM 2641 N N . GLY A 1 329 ? -45.003 -2.563 40.430 1.00 79.19 329 GLY A N 1
ATOM 2642 C CA . GLY A 1 329 ? -44.561 -3.836 39.849 1.00 79.19 329 GLY A CA 1
ATOM 2643 C C . GLY A 1 329 ? -43.658 -3.705 38.615 1.00 79.19 329 GLY A C 1
ATOM 2644 O O . GLY A 1 329 ? -43.095 -4.702 38.166 1.00 79.19 329 GLY A O 1
ATOM 2645 N N . SER A 1 330 ? -43.456 -2.496 38.079 1.00 83.06 330 SER A N 1
ATOM 2646 C CA . SER A 1 330 ? -42.511 -2.281 36.972 1.00 83.06 330 SER A CA 1
ATOM 2647 C C . SER A 1 330 ? -41.074 -2.590 37.400 1.00 83.06 330 SER A C 1
ATOM 2649 O O . SER A 1 330 ? -40.681 -2.309 38.533 1.00 83.06 330 SER A O 1
ATOM 2651 N N . THR A 1 331 ? -40.268 -3.124 36.480 1.00 82.94 331 THR A N 1
ATOM 2652 C CA . THR A 1 331 ? -38.842 -3.393 36.722 1.00 82.94 331 THR A CA 1
ATOM 2653 C C . THR A 1 331 ? -37.984 -2.209 36.281 1.00 82.94 331 THR A C 1
ATOM 2655 O O . THR A 1 331 ? -38.192 -1.636 35.209 1.00 82.94 331 THR A O 1
ATOM 2658 N N . VAL A 1 332 ? -37.010 -1.855 37.116 1.00 85.88 332 VAL A N 1
ATOM 2659 C CA . VAL A 1 332 ? -36.038 -0.786 36.880 1.00 85.88 332 VAL A CA 1
ATOM 2660 C C . VAL A 1 332 ? -34.640 -1.334 37.143 1.00 85.88 332 VAL A C 1
ATOM 2662 O O . VAL A 1 332 ? -34.435 -2.098 38.084 1.00 85.88 332 VAL A O 1
ATOM 2665 N N . PHE A 1 333 ? -33.671 -0.935 36.329 1.00 84.69 333 PHE A N 1
ATOM 2666 C CA . PHE A 1 333 ? -32.277 -1.332 36.482 1.00 84.69 333 PHE A CA 1
ATOM 2667 C C . PHE A 1 333 ? -31.419 -0.119 36.825 1.00 84.69 333 PHE A C 1
ATOM 2669 O O . PHE A 1 333 ? -31.484 0.903 36.142 1.00 84.69 333 PHE A O 1
ATOM 2676 N N . LEU A 1 334 ? -30.603 -0.234 37.870 1.00 86.62 334 LEU A N 1
ATOM 2677 C CA . LEU A 1 334 ? -29.528 0.708 38.163 1.00 86.62 334 LEU A CA 1
ATOM 2678 C C . LEU A 1 334 ? -28.232 0.127 37.604 1.00 86.62 334 LEU A C 1
ATOM 2680 O O . LEU A 1 334 ? -27.765 -0.912 38.067 1.00 86.62 334 LEU A O 1
ATOM 2684 N N . ILE A 1 335 ? -27.669 0.794 36.601 1.00 87.25 335 ILE A N 1
ATOM 2685 C CA . ILE A 1 335 ? -26.400 0.414 35.983 1.00 87.25 335 ILE A CA 1
ATOM 2686 C C . ILE A 1 335 ? -25.337 1.386 36.480 1.00 87.25 335 ILE A C 1
ATOM 2688 O O . ILE A 1 335 ? -25.394 2.579 36.173 1.00 87.25 335 ILE A O 1
ATOM 2692 N N . LYS A 1 336 ? -24.365 0.870 37.232 1.00 86.94 336 LYS A N 1
ATOM 2693 C CA . LYS A 1 336 ? -23.169 1.600 37.654 1.00 86.94 336 LYS A CA 1
ATOM 2694 C C . LYS A 1 336 ? -22.007 1.130 36.794 1.00 86.94 336 LYS A C 1
ATOM 2696 O O . LYS A 1 336 ? -21.659 -0.048 36.807 1.00 86.94 336 LYS A O 1
ATOM 2701 N N . ALA A 1 337 ? -21.428 2.035 36.020 1.00 88.19 337 ALA A N 1
ATOM 2702 C CA . ALA A 1 337 ? -20.314 1.736 35.137 1.00 88.19 337 ALA A CA 1
ATOM 2703 C C . ALA A 1 337 ? -19.202 2.773 35.316 1.00 88.19 337 ALA A C 1
ATOM 2705 O O . ALA A 1 337 ? -19.370 3.957 35.010 1.00 88.19 337 ALA A O 1
ATOM 2706 N N . ASP A 1 338 ? -18.055 2.324 35.823 1.00 88.06 338 ASP A N 1
ATOM 2707 C CA . ASP A 1 338 ? -16.997 3.182 36.367 1.00 88.06 338 ASP A CA 1
ATOM 2708 C C . ASP A 1 338 ? -17.564 4.219 37.371 1.00 88.06 338 ASP A C 1
ATOM 2710 O O . ASP A 1 338 ? -18.008 3.852 38.452 1.00 88.06 338 ASP A O 1
ATOM 2714 N N . ASN A 1 339 ? -17.573 5.507 37.006 1.00 85.88 339 ASN A N 1
ATOM 2715 C CA . ASN A 1 339 ? -18.074 6.616 37.831 1.00 85.88 339 ASN A CA 1
ATOM 2716 C C . ASN A 1 339 ? -19.424 7.163 37.327 1.00 85.88 339 ASN A C 1
ATOM 2718 O O . ASN A 1 339 ? -19.790 8.291 37.657 1.00 85.88 339 ASN A O 1
ATOM 2722 N N . ILE A 1 340 ? -20.114 6.430 36.449 1.00 86.38 340 ILE A N 1
ATOM 2723 C CA . ILE A 1 340 ? -21.386 6.848 35.854 1.00 86.38 340 ILE A CA 1
ATOM 2724 C C . ILE A 1 340 ? -22.481 5.911 36.336 1.00 86.38 340 ILE A C 1
ATOM 2726 O O . ILE A 1 340 ? -22.362 4.693 36.230 1.00 86.38 340 ILE A O 1
ATOM 2730 N N . GLU A 1 341 ? -23.573 6.495 36.812 1.00 85.06 341 GLU A N 1
ATOM 2731 C CA . GLU A 1 341 ? -24.774 5.767 37.195 1.00 85.06 341 GLU A CA 1
ATOM 2732 C C . GLU A 1 341 ? -25.909 6.149 36.249 1.00 85.06 341 GLU A C 1
ATOM 2734 O O . GLU A 1 341 ? -26.119 7.323 35.931 1.00 85.06 341 GLU A O 1
ATOM 2739 N N . THR A 1 342 ? -26.642 5.162 35.748 1.00 84.69 342 THR A N 1
ATOM 2740 C CA . THR A 1 342 ? -27.816 5.391 34.906 1.00 84.69 342 THR A CA 1
ATOM 2741 C C . THR A 1 342 ? -28.926 4.436 35.293 1.00 84.69 342 THR A C 1
ATOM 2743 O O . THR A 1 342 ? -28.712 3.244 35.499 1.00 84.69 342 THR A O 1
ATOM 2746 N N . ILE A 1 343 ? -30.128 4.994 35.396 1.00 82.75 343 ILE A N 1
ATOM 2747 C CA . ILE A 1 343 ? -31.350 4.255 35.674 1.00 82.75 343 ILE A CA 1
ATOM 2748 C C . ILE A 1 343 ? -32.023 3.959 34.340 1.00 82.75 343 ILE A C 1
ATOM 2750 O O . ILE A 1 343 ? -32.328 4.886 33.590 1.00 82.75 343 ILE A O 1
ATOM 2754 N N . VAL A 1 344 ? -32.276 2.682 34.076 1.00 81.44 344 VAL A N 1
ATOM 2755 C CA . VAL A 1 344 ? -32.943 2.204 32.865 1.00 81.44 344 VAL A CA 1
ATOM 2756 C C . VAL A 1 344 ? -34.283 1.587 33.232 1.00 81.44 344 VAL A C 1
ATOM 2758 O O . VAL A 1 344 ? -34.405 0.852 34.211 1.00 81.44 344 VAL A O 1
ATOM 2761 N N . ILE A 1 345 ? -35.304 1.914 32.447 1.00 75.44 345 ILE A N 1
ATOM 2762 C CA . ILE A 1 345 ? -36.683 1.474 32.649 1.00 75.44 345 ILE A CA 1
ATOM 2763 C C . ILE A 1 345 ? -37.016 0.419 31.590 1.00 75.44 345 ILE A C 1
ATOM 2765 O O . ILE A 1 345 ? -36.845 0.691 30.404 1.00 75.44 345 ILE A O 1
ATOM 2769 N N . GLY A 1 346 ? -37.523 -0.748 32.004 1.00 68.00 346 GLY A N 1
ATOM 2770 C CA . GLY A 1 346 ? -37.850 -1.859 31.096 1.00 68.00 346 GLY A CA 1
ATOM 2771 C C . GLY A 1 346 ? -36.714 -2.876 30.937 1.00 68.00 346 GLY A C 1
ATOM 2772 O O . GLY A 1 346 ? -35.811 -2.927 31.766 1.00 68.00 346 GLY A O 1
ATOM 2773 N N . GLU A 1 347 ? -36.773 -3.722 29.906 1.00 58.78 347 GLU A N 1
ATOM 2774 C CA . GLU A 1 347 ? -35.762 -4.761 29.659 1.00 58.78 347 GLU A CA 1
ATOM 2775 C C . GLU A 1 347 ? -34.456 -4.175 29.108 1.00 58.78 347 GLU A C 1
ATOM 2777 O O . GLU A 1 347 ? -34.460 -3.421 28.133 1.00 58.78 347 GLU A O 1
ATOM 2782 N N . VAL A 1 348 ? -33.322 -4.561 29.701 1.00 57.16 348 VAL A N 1
ATOM 2783 C CA . VAL A 1 348 ? -31.990 -4.218 29.190 1.00 57.16 348 VAL A CA 1
ATOM 2784 C C . VAL A 1 348 ? -31.356 -5.473 28.598 1.00 57.16 348 VAL A C 1
ATOM 2786 O O . VAL A 1 348 ? -30.913 -6.358 29.327 1.00 57.16 348 VAL A O 1
ATOM 2789 N N . ASN A 1 349 ? -31.297 -5.552 27.269 1.00 55.47 349 ASN A N 1
ATOM 2790 C CA . ASN A 1 349 ? -30.540 -6.593 26.574 1.00 55.47 349 ASN A CA 1
ATOM 2791 C C . ASN A 1 349 ? -29.054 -6.207 26.546 1.00 55.47 349 ASN A C 1
ATOM 2793 O O . ASN A 1 349 ? -28.581 -5.611 25.581 1.00 55.47 349 ASN A O 1
ATOM 2797 N N . LEU A 1 350 ? -28.332 -6.510 27.627 1.00 56.84 350 LEU A N 1
ATOM 2798 C CA . LEU A 1 350 ? -26.872 -6.389 27.685 1.00 56.84 350 LEU A CA 1
ATOM 2799 C C . LEU A 1 350 ? -26.238 -7.715 27.258 1.00 56.84 350 LEU A C 1
ATOM 2801 O O . LEU A 1 350 ? -26.570 -8.765 27.813 1.00 56.84 350 LEU A O 1
ATOM 2805 N N . SER A 1 351 ? -25.306 -7.681 26.306 1.00 52.78 351 SER A N 1
ATOM 2806 C CA . SER A 1 351 ? -24.392 -8.808 26.095 1.00 52.78 351 SER A CA 1
ATOM 2807 C C . SER A 1 351 ? -23.309 -8.767 27.177 1.00 52.78 351 SER A C 1
ATOM 2809 O O . SER A 1 351 ? -22.746 -7.700 27.426 1.00 52.78 351 SER A O 1
ATOM 2811 N N . ARG A 1 352 ? -23.078 -9.907 27.842 1.00 40.69 352 ARG A N 1
ATOM 2812 C CA . ARG A 1 352 ? -22.067 -10.067 28.902 1.00 40.69 352 ARG A CA 1
ATOM 2813 C C . ARG A 1 352 ? -20.654 -9.750 28.438 1.00 40.69 352 ARG A C 1
ATOM 2815 O O . ARG A 1 352 ? -20.320 -10.151 27.302 1.00 40.69 352 ARG A O 1
#